Protein AF-A0A356T2U0-F1 (afdb_monomer_lite)

Secondary structure (DSSP, 8-state):
-EEEEEEEEETTEEEEEEEEE-TTSPPEEEEEE-STT-EEEEEEETTEEEEEEEE-SSSS-EEEEEE--TTS---GGG-EEEEE---TT---EEEEETTEEEEEEEEE-TTS-EEEEEEEE-TTS-B-SPPEEE--TT-EEEEEEEEEETTEEEEEEEEES-SSSPPPEEEEEEEE-SSS--EEEPPPB------

Radius of gyration: 17.37 Å; chains: 1; bounding box: 45×43×50 Å

Foldseek 3Di:
DDWDKDWDADPNAIKIFIWDDDDPDDIDGAGIARDDCWAKDWDADPVGIKMWTFGPPDPATFIWIAGQDPRRHDDPVLIDTQDGAALPQERWYWEDFPQWIKIWHWDADPVRAIKIWIFIAGPSRHGDDDIDIDGDPQKHFSYWDWYHDPRWIKIWTFIDSDPDDDDTWIFIWTWHPDPPTDIDGDDTDGPPPDD

Structure (mmCIF, N/CA/C/O backbone):
data_AF-A0A356T2U0-F1
#
_entry.id   AF-A0A356T2U0-F1
#
loop_
_atom_site.group_PDB
_atom_site.id
_atom_site.type_symbol
_atom_site.label_atom_id
_atom_site.label_alt_id
_atom_site.label_comp_id
_atom_site.label_asym_id
_atom_site.label_entity_id
_atom_site.label_seq_id
_atom_site.pdbx_PDB_ins_code
_atom_site.Cartn_x
_atom_site.Cartn_y
_atom_site.Cartn_z
_atom_site.occupancy
_atom_site.B_iso_or_equiv
_atom_site.auth_seq_id
_atom_site.auth_comp_id
_atom_site.auth_asym_id
_atom_site.auth_atom_id
_atom_site.pdbx_PDB_model_num
ATOM 1 N N . MET A 1 1 ? -15.769 4.817 -0.169 1.00 94.00 1 MET A N 1
ATOM 2 C CA . MET A 1 1 ? -15.024 5.064 1.086 1.00 94.00 1 MET A CA 1
ATOM 3 C C . MET A 1 1 ? -13.773 5.826 0.711 1.00 94.00 1 MET A C 1
ATOM 5 O O . MET A 1 1 ? -13.279 5.608 -0.388 1.00 94.00 1 MET A O 1
ATOM 9 N N . VAL A 1 2 ? -13.300 6.719 1.567 1.00 96.19 2 VAL A N 1
ATOM 10 C CA . VAL A 1 2 ? -12.073 7.488 1.334 1.00 96.19 2 VAL A CA 1
ATOM 11 C C . VAL A 1 2 ? -11.219 7.473 2.599 1.00 96.19 2 VAL A C 1
ATOM 13 O O . VAL A 1 2 ? -11.756 7.341 3.701 1.00 96.19 2 VAL A O 1
ATOM 16 N N . ALA A 1 3 ? -9.904 7.579 2.435 1.00 95.75 3 ALA A N 1
ATOM 17 C CA . ALA A 1 3 ? -8.956 7.665 3.535 1.00 95.75 3 ALA A CA 1
ATOM 18 C C . ALA A 1 3 ? -7.898 8.727 3.231 1.00 95.75 3 ALA A C 1
ATOM 20 O O . ALA A 1 3 ? -7.448 8.845 2.092 1.00 95.75 3 ALA A O 1
ATOM 21 N N . TRP A 1 4 ? -7.514 9.494 4.245 1.00 95.12 4 TRP A N 1
ATOM 22 C CA . TRP A 1 4 ? -6.475 10.519 4.158 1.00 95.12 4 TRP A CA 1
ATOM 23 C C . TRP A 1 4 ? -5.769 10.651 5.502 1.00 95.12 4 TRP A C 1
ATOM 25 O O . TRP A 1 4 ? -6.253 10.173 6.526 1.00 95.12 4 TRP A O 1
ATOM 35 N N . THR A 1 5 ? -4.611 11.297 5.510 1.00 93.75 5 THR A N 1
ATOM 36 C CA . THR A 1 5 ? -3.879 11.586 6.742 1.00 93.75 5 THR A CA 1
ATOM 37 C C . THR A 1 5 ? -3.997 13.061 7.075 1.00 93.75 5 THR A C 1
ATOM 39 O O . THR A 1 5 ? -3.724 13.910 6.227 1.00 93.75 5 THR A O 1
ATOM 42 N N . GLU A 1 6 ? -4.338 13.363 8.318 1.00 93.69 6 GLU A N 1
ATOM 43 C CA . GLU A 1 6 ? -4.159 14.688 8.898 1.00 93.69 6 GLU A CA 1
ATOM 44 C C . GLU A 1 6 ? -2.942 14.650 9.808 1.00 93.69 6 GLU A C 1
ATOM 46 O O . GLU A 1 6 ? -2.826 13.767 10.658 1.00 93.69 6 GLU A O 1
ATOM 51 N N . SER A 1 7 ? -2.030 15.597 9.626 1.00 90.62 7 SER A N 1
ATOM 52 C CA . SER A 1 7 ? -0.798 15.687 10.403 1.00 90.62 7 SER A CA 1
ATOM 53 C C . SER A 1 7 ? -0.635 17.099 10.954 1.00 90.62 7 SER A C 1
ATOM 55 O O . SER A 1 7 ? -1.009 18.076 10.307 1.00 90.62 7 SER A O 1
ATOM 57 N N . TRP A 1 8 ? -0.050 17.212 12.140 1.00 89.50 8 TRP A N 1
ATOM 58 C CA . TRP A 1 8 ? 0.218 18.479 12.808 1.00 89.50 8 TRP A CA 1
ATOM 59 C C . TRP A 1 8 ? 1.620 18.495 13.419 1.00 89.50 8 TRP A C 1
ATOM 61 O O . TRP A 1 8 ? 2.225 17.457 13.708 1.00 89.50 8 TRP A O 1
ATOM 71 N N . LEU A 1 9 ? 2.123 19.711 13.631 1.00 89.75 9 LEU A N 1
ATOM 72 C CA . LEU A 1 9 ? 3.368 19.983 14.334 1.00 89.75 9 LEU A CA 1
ATOM 73 C C . LEU A 1 9 ? 3.044 20.807 15.581 1.00 89.75 9 LEU A C 1
ATOM 75 O O . LEU A 1 9 ? 2.624 21.957 15.479 1.00 89.75 9 LEU A O 1
ATOM 79 N N . GLU A 1 10 ? 3.249 20.231 16.762 1.00 85.00 10 GLU A N 1
ATOM 80 C CA . GLU A 1 10 ? 2.981 20.893 18.037 1.00 85.00 10 GLU A CA 1
ATOM 81 C C . GLU A 1 10 ? 4.211 20.816 18.946 1.00 85.00 10 GLU A C 1
ATOM 83 O O . GLU A 1 10 ? 4.699 19.736 19.273 1.00 85.00 10 GLU A O 1
ATOM 88 N N . ARG A 1 11 ? 4.735 21.980 19.362 1.00 86.56 11 ARG A N 1
ATOM 89 C CA . ARG A 1 11 ? 5.909 22.097 20.258 1.00 86.56 11 ARG A CA 1
ATOM 90 C C . ARG A 1 11 ? 7.121 21.275 19.783 1.00 86.56 11 ARG A C 1
ATOM 92 O O . ARG A 1 11 ? 7.793 20.624 20.580 1.00 86.56 11 ARG A O 1
ATOM 99 N N . GLY A 1 12 ? 7.372 21.271 18.472 1.00 82.81 12 GLY A N 1
ATOM 100 C CA . GLY A 1 12 ? 8.461 20.508 17.850 1.00 82.81 12 GLY A CA 1
ATOM 101 C C . GLY A 1 12 ? 8.229 18.994 17.787 1.00 82.81 12 GLY A C 1
ATOM 102 O O . GLY A 1 12 ? 9.120 18.265 17.362 1.00 82.81 12 GLY A O 1
ATOM 103 N N . ARG A 1 13 ? 7.050 18.507 18.196 1.00 82.00 13 ARG A N 1
ATOM 104 C CA . ARG A 1 13 ? 6.631 17.114 18.033 1.00 82.00 13 ARG A CA 1
ATOM 105 C C . ARG A 1 13 ? 5.656 16.993 16.878 1.00 82.00 13 ARG A C 1
ATOM 107 O O . ARG A 1 13 ? 4.749 17.804 16.713 1.00 82.00 13 ARG A O 1
ATOM 114 N N . GLN A 1 14 ? 5.854 15.944 16.105 1.00 87.00 14 GLN A N 1
ATOM 115 C CA . GLN A 1 14 ? 5.023 15.592 14.973 1.00 87.00 14 GLN A CA 1
ATOM 116 C C . GLN A 1 14 ? 3.984 14.554 15.388 1.00 87.00 14 GLN A C 1
ATOM 118 O O . GLN A 1 14 ? 4.306 13.613 16.116 1.00 87.00 14 GLN A O 1
ATOM 123 N N . GLY A 1 15 ? 2.752 14.724 14.920 1.00 87.19 15 GLY A N 1
ATOM 124 C CA . GLY A 1 15 ? 1.664 13.781 15.142 1.00 87.19 15 GLY A CA 1
ATOM 125 C C . GLY A 1 15 ? 0.648 13.830 14.013 1.00 87.19 15 GLY A C 1
ATOM 126 O O . GLY A 1 15 ? 0.712 14.690 13.136 1.00 87.19 15 GLY A O 1
ATOM 127 N N . GLY A 1 16 ? -0.280 12.885 14.019 1.00 91.81 16 GLY A N 1
ATOM 128 C CA . GLY A 1 16 ? -1.310 12.805 13.003 1.00 91.81 16 GLY A CA 1
ATOM 129 C C . GLY A 1 16 ? -2.321 11.701 13.268 1.00 91.81 16 GLY A C 1
ATOM 130 O O . GLY A 1 16 ? -2.115 10.841 14.128 1.00 91.81 16 GLY A O 1
ATOM 131 N N . HIS A 1 17 ? -3.377 11.682 12.465 1.00 94.44 17 HIS A N 1
ATOM 132 C CA . HIS A 1 17 ? -4.264 10.538 12.328 1.00 94.44 17 HIS A CA 1
ATOM 133 C C . HIS A 1 17 ? -4.475 10.195 10.856 1.00 94.44 17 HIS A C 1
ATOM 135 O O . HIS A 1 17 ? -4.677 11.065 10.012 1.00 94.44 17 HIS A O 1
ATOM 141 N N . LEU A 1 18 ? -4.502 8.901 10.567 1.00 95.06 18 LEU A N 1
ATOM 142 C CA . LEU A 1 18 ? -5.238 8.369 9.436 1.00 95.06 18 LEU A CA 1
ATOM 143 C C . LEU A 1 18 ? -6.731 8.510 9.740 1.00 95.06 18 LEU A C 1
ATOM 145 O O . LEU A 1 18 ? -7.221 7.937 10.718 1.00 95.06 18 LEU A O 1
ATOM 149 N N . LEU A 1 19 ? -7.439 9.245 8.894 1.00 96.81 19 LEU A N 1
ATOM 150 C CA . LEU A 1 19 ? -8.887 9.357 8.909 1.00 96.81 19 LEU A CA 1
ATOM 151 C C . LEU A 1 19 ? -9.486 8.481 7.814 1.00 96.81 19 LEU A C 1
ATOM 153 O O . LEU A 1 19 ? -8.960 8.403 6.703 1.00 96.81 19 LEU A O 1
ATOM 157 N N . VAL A 1 20 ? -10.606 7.835 8.130 1.00 97.31 20 VAL A N 1
ATOM 158 C CA . VAL A 1 20 ? -11.395 7.064 7.166 1.00 97.31 20 VAL A CA 1
ATOM 159 C C . VAL A 1 20 ? -12.845 7.520 7.215 1.00 97.31 20 VAL A C 1
ATOM 161 O O . VAL A 1 20 ? -13.418 7.706 8.290 1.00 97.31 20 VAL A O 1
ATOM 164 N N . GLN A 1 21 ? -13.452 7.668 6.040 1.00 96.81 21 GLN A N 1
ATOM 165 C CA . GLN A 1 21 ? -14.841 8.080 5.888 1.00 96.81 21 GLN A CA 1
ATOM 166 C C . GLN A 1 21 ? -15.624 7.107 5.000 1.00 96.81 21 GLN A C 1
ATOM 168 O O . GLN A 1 21 ? -15.234 6.796 3.865 1.00 96.81 21 GLN A O 1
ATOM 173 N N . ARG A 1 22 ? -16.774 6.646 5.505 1.00 95.44 22 ARG A N 1
ATOM 174 C CA . ARG A 1 22 ? -17.722 5.796 4.776 1.00 95.44 22 ARG A CA 1
ATOM 175 C C . ARG A 1 22 ? -18.899 6.640 4.279 1.00 95.44 22 ARG A C 1
ATOM 177 O O . ARG A 1 22 ? -19.705 7.117 5.066 1.00 95.44 22 ARG A O 1
ATOM 184 N N . GLY A 1 23 ? -19.007 6.804 2.960 1.00 92.88 23 GLY A N 1
ATOM 185 C CA . GLY A 1 23 ? -20.092 7.577 2.350 1.00 92.88 23 GLY A CA 1
ATOM 186 C C . GLY A 1 23 ? -20.116 9.017 2.864 1.00 92.88 23 GLY A C 1
ATOM 187 O O . GLY A 1 23 ? -19.105 9.705 2.781 1.00 92.88 23 GLY A O 1
ATOM 188 N N . GLN A 1 24 ? -21.263 9.440 3.396 1.00 94.69 24 GLN A N 1
ATOM 189 C CA . GLN A 1 24 ? -21.482 10.774 3.971 1.00 94.69 24 GLN A CA 1
ATOM 190 C C . GLN A 1 24 ? -21.348 10.803 5.506 1.00 94.69 24 GLN A C 1
ATOM 192 O O . GLN A 1 24 ? -21.616 11.830 6.125 1.00 94.69 24 GLN A O 1
ATOM 197 N N . GLU A 1 25 ? -20.962 9.693 6.148 1.00 94.69 25 GLU A N 1
ATOM 198 C CA . GLU A 1 25 ? -2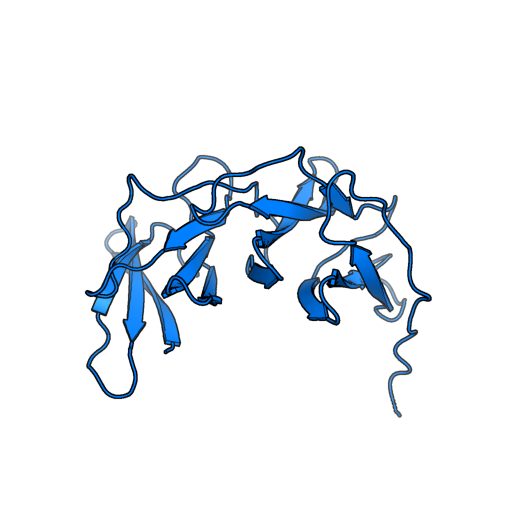0.717 9.682 7.596 1.00 94.69 25 GLU A CA 1
ATOM 199 C C . GLU A 1 25 ? -19.558 10.628 7.960 1.00 94.69 25 GLU A C 1
ATOM 201 O O . GLU A 1 25 ? -18.679 10.855 7.127 1.00 94.69 25 GLU A O 1
ATOM 206 N N . PRO A 1 26 ? -19.495 11.159 9.194 1.00 95.50 26 PRO A N 1
ATOM 207 C CA . PRO A 1 26 ? -18.327 11.908 9.647 1.00 95.50 26 PRO A CA 1
ATOM 208 C C . PRO A 1 26 ? -17.040 11.065 9.574 1.00 95.50 26 PRO A C 1
ATOM 210 O O . PRO A 1 26 ? -17.086 9.862 9.865 1.00 95.50 26 PRO A O 1
ATOM 213 N N . PRO A 1 27 ? -15.884 11.664 9.229 1.00 96.00 27 PRO A N 1
ATOM 214 C CA . PRO A 1 27 ? -14.614 10.950 9.245 1.00 96.00 27 PRO A CA 1
ATOM 215 C C . PRO A 1 27 ? -14.263 10.458 10.645 1.00 96.00 27 PRO A C 1
ATOM 217 O O . PRO A 1 27 ? -14.489 11.144 11.645 1.00 96.00 27 PRO A O 1
ATOM 220 N N . ARG A 1 28 ? -13.686 9.258 10.715 1.00 95.25 28 ARG A N 1
ATOM 221 C CA . ARG A 1 28 ? -13.271 8.627 11.969 1.00 95.25 28 ARG A CA 1
ATOM 222 C C . ARG A 1 28 ? -11.754 8.466 12.009 1.00 95.25 28 ARG A C 1
ATOM 224 O O . ARG A 1 28 ? -11.177 8.013 11.019 1.00 95.25 28 ARG A O 1
ATOM 231 N N . PRO A 1 29 ? -11.104 8.777 13.143 1.00 95.56 29 PRO A N 1
ATOM 232 C CA . PRO A 1 29 ? -9.704 8.438 13.337 1.00 95.56 29 PRO A CA 1
ATOM 233 C C . PRO A 1 29 ? -9.548 6.919 13.407 1.00 95.56 29 PRO A C 1
ATOM 235 O O . PRO A 1 29 ? -10.157 6.255 14.249 1.00 95.56 29 PRO A O 1
ATOM 238 N N . SER A 1 30 ? -8.729 6.389 12.502 1.00 95.50 30 SER A N 1
ATOM 239 C CA . SER A 1 30 ? -8.482 4.958 12.344 1.00 95.50 30 SER A CA 1
ATOM 240 C C . SER A 1 30 ? -7.163 4.521 12.971 1.00 95.50 30 SER A C 1
ATOM 242 O O . SER A 1 30 ? -7.095 3.427 13.520 1.00 95.50 30 SER A O 1
ATOM 244 N N . LEU A 1 31 ? -6.111 5.335 12.849 1.00 94.25 31 LEU A N 1
ATOM 245 C CA . LEU A 1 31 ? -4.750 5.013 13.286 1.00 94.25 31 LEU A CA 1
ATOM 246 C C . LEU A 1 31 ? -3.979 6.309 13.558 1.00 94.25 31 LEU A C 1
ATOM 248 O O . LEU A 1 31 ? -4.090 7.246 12.773 1.00 94.25 31 LEU A O 1
ATOM 252 N N . ALA A 1 32 ? -3.179 6.382 14.621 1.00 92.12 32 ALA A N 1
ATOM 253 C CA . ALA A 1 32 ? -2.265 7.512 14.810 1.00 92.12 32 ALA A CA 1
ATOM 254 C C . ALA A 1 32 ? -1.123 7.437 13.783 1.00 92.12 32 ALA A C 1
ATOM 256 O O . ALA A 1 32 ? -0.558 6.367 13.591 1.00 92.12 32 ALA A O 1
ATOM 257 N N . VAL A 1 33 ? -0.737 8.537 13.141 1.00 90.38 33 VAL A N 1
ATOM 258 C CA . VAL A 1 33 ? 0.456 8.567 12.272 1.00 90.38 33 VAL A CA 1
ATOM 259 C C . VAL A 1 33 ? 1.556 9.406 12.906 1.00 90.38 33 VAL A C 1
ATOM 261 O O . VAL A 1 33 ? 1.288 10.345 13.658 1.00 90.38 33 VAL A O 1
ATOM 264 N N . ARG A 1 34 ? 2.808 9.032 12.645 1.00 86.62 34 ARG A N 1
ATOM 265 C CA . ARG A 1 34 ? 4.002 9.675 13.211 1.00 86.62 34 ARG A CA 1
ATOM 266 C C . ARG A 1 34 ? 4.765 10.493 12.175 1.00 86.62 34 ARG A C 1
ATOM 268 O O . ARG A 1 34 ? 5.648 11.251 12.560 1.00 86.62 34 ARG A O 1
ATOM 275 N N . GLU A 1 35 ? 4.431 10.363 10.892 1.00 84.50 35 GLU A N 1
ATOM 276 C CA . GLU A 1 35 ? 5.017 11.080 9.758 1.00 84.50 35 GLU A CA 1
ATOM 277 C C . GLU A 1 35 ? 4.130 12.243 9.250 1.00 84.50 35 GLU A C 1
ATOM 279 O O . GLU A 1 35 ? 2.940 12.058 8.991 1.00 84.50 35 GLU A O 1
ATOM 284 N N . LEU A 1 36 ? 4.705 13.443 9.074 1.00 80.94 36 LEU A N 1
ATOM 285 C CA . LEU A 1 36 ? 4.095 14.537 8.311 1.00 80.94 36 LEU A CA 1
ATOM 286 C C . LEU A 1 36 ? 4.026 14.109 6.846 1.00 80.94 36 LEU A C 1
ATOM 288 O O . LEU A 1 36 ? 5.044 13.765 6.251 1.00 80.94 36 LEU A O 1
ATOM 292 N N . GLY A 1 37 ? 2.833 14.157 6.257 1.00 78.69 37 GLY A N 1
ATOM 293 C CA . GLY A 1 37 ? 2.658 13.712 4.875 1.00 78.69 37 GLY A CA 1
ATOM 294 C C . GLY A 1 37 ? 2.755 12.194 4.717 1.00 78.69 37 GLY A C 1
ATOM 295 O O . GLY A 1 37 ? 3.113 11.719 3.636 1.00 78.69 37 GLY A O 1
ATOM 296 N N . ALA A 1 38 ? 2.432 11.438 5.777 1.00 86.81 38 ALA A N 1
ATOM 297 C CA . ALA A 1 38 ? 2.203 10.001 5.693 1.00 86.81 38 ALA A CA 1
ATOM 298 C C . ALA A 1 38 ? 1.324 9.683 4.470 1.00 86.81 38 ALA A C 1
ATOM 300 O O . ALA A 1 38 ? 0.273 10.282 4.251 1.00 86.81 38 ALA A O 1
ATOM 301 N N . ARG A 1 39 ? 1.784 8.767 3.618 1.00 88.19 39 ARG A N 1
ATOM 302 C CA . ARG A 1 39 ? 1.083 8.434 2.371 1.00 88.19 39 ARG A CA 1
ATOM 303 C C . ARG A 1 39 ? 0.126 7.286 2.632 1.00 88.19 39 ARG A C 1
ATOM 305 O O . ARG A 1 39 ? 0.515 6.319 3.286 1.00 88.19 39 ARG A O 1
ATOM 312 N N . VAL A 1 40 ? -1.091 7.378 2.105 1.00 92.31 40 VAL A N 1
ATOM 313 C CA . VAL A 1 40 ? -2.140 6.383 2.328 1.00 92.31 40 VAL A CA 1
ATOM 314 C C . VAL A 1 40 ? -2.753 5.903 1.022 1.00 92.31 40 VAL A C 1
ATOM 316 O O . VAL A 1 40 ? -3.030 6.694 0.125 1.00 92.31 40 VAL A O 1
ATOM 319 N N . HIS A 1 41 ? -2.998 4.598 0.951 1.00 94.75 41 HIS A N 1
ATOM 320 C CA . HIS A 1 41 ? -3.795 3.965 -0.090 1.00 94.75 41 HIS A CA 1
ATOM 321 C C . HIS A 1 41 ? -4.904 3.133 0.554 1.00 94.75 41 HIS A C 1
ATOM 323 O O . HIS A 1 41 ? -4.635 2.350 1.463 1.00 94.75 41 HIS A O 1
ATOM 329 N N . LEU A 1 42 ? -6.139 3.288 0.078 1.00 96.00 42 LEU A N 1
ATOM 330 C CA . LEU A 1 42 ? -7.305 2.524 0.521 1.00 96.00 42 LEU A CA 1
ATOM 331 C C . LEU A 1 42 ? -7.819 1.687 -0.647 1.00 96.00 42 LEU A C 1
ATOM 333 O O . LEU A 1 42 ? -8.068 2.212 -1.729 1.00 96.00 42 LEU A O 1
ATOM 337 N N . VAL A 1 43 ? -8.035 0.402 -0.398 1.00 96.56 43 VAL A N 1
ATOM 338 C CA . VAL A 1 43 ? -8.671 -0.522 -1.341 1.00 96.56 43 VAL A CA 1
ATOM 339 C C . VAL A 1 43 ? -9.582 -1.473 -0.567 1.00 96.56 43 VAL A C 1
ATOM 341 O O . VAL A 1 43 ? -9.591 -1.457 0.662 1.00 96.56 43 VAL A O 1
ATOM 344 N N . ALA A 1 44 ? -10.388 -2.271 -1.255 1.00 95.19 44 ALA A N 1
ATOM 345 C CA . ALA A 1 44 ? -11.227 -3.282 -0.628 1.00 95.19 44 ALA A CA 1
ATOM 346 C C . ALA A 1 44 ? -11.253 -4.558 -1.468 1.00 95.19 44 ALA A C 1
ATOM 348 O O . ALA A 1 44 ? -11.127 -4.499 -2.691 1.00 95.19 44 ALA A O 1
ATOM 349 N N . ASP A 1 45 ? -11.437 -5.683 -0.791 1.00 93.62 45 ASP A N 1
ATOM 350 C CA . ASP A 1 45 ? -11.810 -6.973 -1.366 1.00 93.62 45 ASP A CA 1
ATOM 351 C C . ASP A 1 45 ? -13.116 -7.470 -0.716 1.00 93.62 45 ASP A C 1
ATOM 353 O O . ASP A 1 45 ? -13.802 -6.707 -0.029 1.00 93.62 45 ASP A O 1
ATOM 357 N N . GLU A 1 46 ? -13.473 -8.738 -0.928 1.00 90.62 46 GLU A N 1
ATOM 358 C CA . GLU A 1 46 ? -14.680 -9.344 -0.347 1.00 90.62 46 GLU A CA 1
ATOM 359 C C . GLU A 1 46 ? -14.652 -9.409 1.189 1.00 90.62 46 GLU A C 1
ATOM 361 O O . GLU A 1 46 ? -15.700 -9.301 1.824 1.00 90.62 46 GLU A O 1
ATOM 366 N N . ALA A 1 47 ? -13.469 -9.542 1.798 1.00 91.69 47 A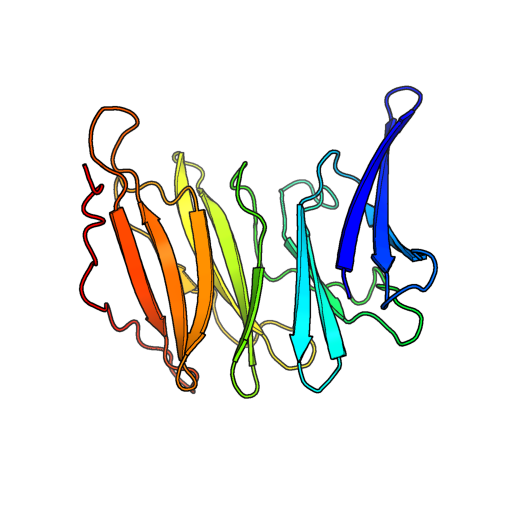LA A N 1
ATOM 367 C CA . ALA A 1 47 ? -13.308 -9.572 3.252 1.00 91.69 47 ALA A CA 1
ATOM 368 C C . ALA A 1 47 ? -13.361 -8.167 3.877 1.00 91.69 47 ALA A C 1
ATOM 370 O O . ALA A 1 47 ? -13.595 -8.028 5.078 1.00 91.69 47 ALA A O 1
ATOM 371 N N . GLY A 1 48 ? -13.164 -7.116 3.077 1.00 94.00 48 GLY A N 1
ATOM 372 C CA . GLY A 1 48 ? -13.441 -5.740 3.464 1.00 94.00 48 GLY A CA 1
ATOM 373 C C . GLY A 1 48 ? -12.350 -4.739 3.081 1.00 94.00 48 GLY A C 1
ATOM 374 O O . GLY A 1 48 ? -11.419 -5.046 2.332 1.00 94.00 48 GLY A O 1
ATOM 375 N N . PRO A 1 49 ? -12.464 -3.495 3.576 1.00 96.19 49 PRO A N 1
ATOM 376 C CA . PRO A 1 49 ? -11.507 -2.440 3.282 1.00 96.19 49 PRO A CA 1
ATOM 377 C C . PRO A 1 49 ? -10.170 -2.668 3.991 1.00 96.19 49 PRO A C 1
ATOM 379 O O . PRO A 1 49 ? -10.100 -3.001 5.175 1.00 96.19 49 PRO A O 1
ATOM 382 N N . MET A 1 50 ? -9.096 -2.404 3.262 1.00 96.62 50 MET A N 1
ATOM 383 C CA . MET A 1 50 ? -7.720 -2.491 3.724 1.00 96.62 50 MET A CA 1
ATOM 384 C C . MET A 1 50 ? -6.968 -1.216 3.361 1.00 96.62 50 MET A C 1
ATOM 386 O O . MET A 1 50 ? -7.242 -0.562 2.351 1.00 96.62 50 MET A O 1
ATOM 390 N N . VAL A 1 51 ? -6.001 -0.863 4.196 1.00 95.62 51 VAL A N 1
ATOM 391 C CA . VAL A 1 51 ? -5.225 0.362 4.051 1.00 95.62 51 VAL A CA 1
ATOM 392 C C . VAL A 1 51 ? -3.748 0.031 4.021 1.00 95.62 51 VAL A C 1
ATOM 394 O O . VAL A 1 51 ? -3.278 -0.826 4.762 1.00 95.62 51 VAL A O 1
ATOM 397 N N . THR A 1 52 ? -3.013 0.755 3.184 1.00 94.31 52 THR A N 1
ATOM 398 C CA . THR A 1 52 ? -1.564 0.905 3.316 1.00 94.31 52 THR A CA 1
ATOM 399 C C . THR A 1 52 ? -1.245 2.291 3.826 1.00 94.31 52 THR A C 1
ATOM 401 O O . THR A 1 52 ? -1.793 3.267 3.319 1.00 94.31 52 THR A O 1
ATOM 404 N N . VAL A 1 53 ? -0.334 2.383 4.788 1.00 91.69 53 VAL A N 1
ATOM 405 C CA . VAL A 1 53 ? 0.222 3.647 5.263 1.00 91.69 53 VAL A CA 1
ATOM 406 C C . VAL A 1 53 ? 1.747 3.586 5.244 1.00 91.69 53 VAL A C 1
ATOM 408 O O . VAL A 1 53 ? 2.352 2.648 5.762 1.00 91.69 53 VAL A O 1
ATOM 411 N N . ARG A 1 54 ? 2.386 4.587 4.637 1.00 88.12 54 ARG A N 1
ATOM 412 C CA . ARG A 1 54 ? 3.821 4.846 4.815 1.00 88.12 54 ARG A CA 1
ATOM 413 C C . ARG A 1 54 ? 3.975 5.764 6.022 1.00 88.12 54 ARG A C 1
ATOM 415 O O . ARG A 1 54 ? 3.464 6.881 5.987 1.00 88.12 54 ARG A O 1
ATOM 422 N N . ASP A 1 55 ? 4.639 5.277 7.066 1.00 80.38 55 ASP A N 1
ATOM 423 C CA . ASP A 1 55 ? 4.790 6.006 8.330 1.00 80.38 55 ASP A CA 1
ATOM 424 C C . ASP A 1 55 ? 6.176 5.781 8.968 1.00 80.38 55 ASP A C 1
ATOM 426 O O . ASP A 1 55 ? 6.821 4.741 8.790 1.00 80.38 55 ASP A O 1
ATOM 430 N N . LEU A 1 56 ? 6.609 6.732 9.798 1.00 73.44 56 LEU A N 1
ATOM 431 C CA . LEU A 1 56 ? 7.861 6.728 10.563 1.00 73.44 56 LEU A CA 1
ATOM 432 C C . LEU A 1 56 ? 7.719 5.995 11.905 1.00 73.44 56 LEU A C 1
ATOM 434 O O . LEU A 1 56 ? 8.121 6.467 12.969 1.00 73.44 56 LEU A O 1
ATOM 438 N N . ARG A 1 57 ? 7.139 4.796 11.880 1.00 70.88 57 ARG A N 1
ATOM 439 C CA . ARG A 1 57 ? 7.025 3.947 13.083 1.00 70.88 57 ARG A CA 1
ATOM 440 C C . ARG A 1 57 ? 8.303 3.161 13.373 1.00 70.88 57 ARG A C 1
ATOM 442 O O . ARG A 1 57 ? 8.447 2.606 14.457 1.00 70.88 57 ARG A O 1
ATOM 449 N N . SER A 1 58 ? 9.229 3.121 12.415 1.00 65.62 58 SER A N 1
ATOM 450 C CA . SER A 1 58 ? 10.524 2.453 12.528 1.00 65.62 58 SER A CA 1
ATOM 451 C C . SER A 1 58 ? 11.654 3.381 12.078 1.00 65.62 58 SER A C 1
ATOM 453 O O . SER A 1 58 ? 11.410 4.365 11.388 1.00 65.62 58 SER A O 1
ATOM 455 N N . SER A 1 59 ? 12.904 3.035 12.402 1.00 61.97 59 SER A N 1
ATOM 456 C CA . SER A 1 59 ? 14.099 3.782 11.969 1.00 61.97 59 SER A CA 1
ATOM 457 C C . SER A 1 59 ? 14.314 3.817 10.449 1.00 61.97 59 SER A C 1
ATOM 459 O O . SER A 1 59 ? 15.206 4.510 9.969 1.00 61.97 59 SER A O 1
ATOM 461 N N . ARG A 1 60 ? 13.525 3.055 9.683 1.00 70.81 60 ARG A N 1
ATOM 462 C CA . ARG A 1 60 ? 13.491 3.071 8.216 1.00 70.81 60 ARG A CA 1
ATOM 463 C C . ARG A 1 60 ? 12.057 3.318 7.747 1.00 70.81 60 ARG A C 1
ATOM 465 O O . ARG A 1 60 ? 11.126 2.802 8.370 1.00 70.81 60 ARG A O 1
ATOM 472 N N . HIS A 1 61 ? 11.869 4.025 6.632 1.00 72.69 61 HIS A N 1
ATOM 473 C CA . HIS A 1 61 ? 10.539 4.163 6.035 1.00 72.69 61 HIS A CA 1
ATOM 474 C C . HIS A 1 61 ? 10.015 2.788 5.608 1.00 72.69 61 HIS A C 1
ATOM 476 O O . HIS A 1 61 ? 10.649 2.054 4.838 1.00 72.69 61 HIS A O 1
ATOM 482 N N . ARG A 1 62 ? 8.862 2.417 6.156 1.00 84.44 62 ARG A N 1
ATOM 483 C CA . ARG A 1 62 ? 8.194 1.141 5.909 1.00 84.44 62 ARG A CA 1
ATOM 484 C C . ARG A 1 62 ? 6.751 1.405 5.522 1.00 84.44 62 ARG A C 1
ATOM 486 O O . ARG A 1 62 ? 6.150 2.375 5.979 1.00 84.44 62 ARG A O 1
ATOM 493 N N . ALA A 1 63 ? 6.228 0.526 4.680 1.00 89.50 63 ALA A N 1
ATOM 494 C CA . ALA A 1 63 ? 4.795 0.421 4.490 1.00 89.50 63 ALA A CA 1
ATOM 495 C C . ALA A 1 63 ? 4.229 -0.457 5.609 1.00 89.50 63 ALA A C 1
ATOM 497 O O . ALA A 1 63 ? 4.813 -1.493 5.934 1.00 89.50 63 ALA A O 1
ATOM 498 N N . PHE A 1 64 ? 3.103 -0.036 6.167 1.00 92.44 64 PHE A N 1
ATOM 499 C CA . PHE A 1 64 ? 2.278 -0.815 7.077 1.00 92.44 64 PHE A CA 1
ATOM 500 C C . PHE A 1 64 ? 0.945 -1.076 6.401 1.00 92.44 64 PHE A C 1
ATOM 502 O O . PHE A 1 64 ? 0.389 -0.172 5.776 1.00 92.44 64 PHE A O 1
ATOM 509 N N . VAL A 1 65 ? 0.440 -2.295 6.522 1.00 95.38 65 VAL A N 1
ATOM 510 C CA . VAL A 1 65 ? -0.840 -2.697 5.939 1.00 95.38 65 VAL A CA 1
ATOM 511 C C . VAL A 1 65 ? -1.736 -3.285 7.010 1.00 95.38 65 VAL A C 1
ATOM 513 O O . VAL A 1 65 ? -1.256 -3.897 7.958 1.00 95.38 65 VAL A O 1
ATOM 516 N N . GLY A 1 66 ? -3.039 -3.087 6.868 1.00 96.12 66 GLY A N 1
ATOM 517 C CA . GLY A 1 66 ? -4.014 -3.672 7.776 1.00 96.12 66 GLY A CA 1
ATOM 518 C C . GLY A 1 66 ? -5.428 -3.573 7.227 1.00 96.12 66 GLY A C 1
ATOM 519 O O . GLY A 1 66 ? -5.716 -2.749 6.352 1.00 96.12 66 GLY A O 1
ATOM 520 N N . ARG A 1 67 ? -6.318 -4.405 7.764 1.00 96.06 67 ARG A N 1
ATOM 521 C CA . ARG A 1 67 ? -7.758 -4.330 7.501 1.00 96.06 67 ARG A CA 1
ATOM 522 C C . ARG A 1 67 ? -8.425 -3.380 8.485 1.00 96.06 67 ARG A C 1
ATOM 524 O O . ARG A 1 67 ? -8.068 -3.353 9.663 1.00 96.06 67 ARG A O 1
ATOM 531 N N . LEU A 1 68 ? -9.387 -2.602 7.997 1.00 95.88 68 LEU A N 1
ATOM 532 C CA . LEU A 1 68 ? -10.231 -1.812 8.885 1.00 95.88 68 LEU A CA 1
ATOM 533 C C . LEU A 1 68 ? -11.278 -2.724 9.521 1.00 95.88 68 LEU A C 1
ATOM 535 O O . LEU A 1 68 ? -11.904 -3.524 8.827 1.00 95.88 68 LEU A O 1
ATOM 539 N N . ASP A 1 69 ? -11.518 -2.553 10.816 1.00 94.00 69 ASP A N 1
ATOM 540 C CA . ASP A 1 69 ? -12.660 -3.185 11.469 1.00 94.00 69 ASP A CA 1
ATOM 541 C C . ASP A 1 69 ? -13.997 -2.535 11.044 1.00 94.00 69 ASP A C 1
ATOM 543 O O . ASP A 1 69 ? -14.056 -1.537 10.315 1.00 94.00 69 ASP A O 1
ATOM 547 N N . GLU A 1 70 ? -15.110 -3.077 11.537 1.00 92.00 70 GLU A N 1
ATOM 548 C CA . GLU A 1 70 ? -16.456 -2.559 11.253 1.00 92.00 70 GLU A CA 1
ATOM 549 C C . GLU A 1 70 ? -16.633 -1.080 11.646 1.00 92.00 70 GLU A C 1
ATOM 551 O O . GLU A 1 70 ? -17.437 -0.356 11.041 1.00 92.00 70 GLU A O 1
ATOM 556 N N . ARG A 1 71 ? -15.849 -0.623 12.632 1.00 93.19 71 ARG A N 1
ATOM 557 C CA . ARG A 1 71 ? -15.813 0.743 13.169 1.00 93.19 71 ARG A CA 1
ATOM 558 C C . ARG A 1 71 ? -14.801 1.638 12.448 1.00 93.19 71 ARG A C 1
ATOM 560 O O . ARG A 1 71 ? -14.601 2.772 12.890 1.00 93.19 71 ARG A O 1
ATOM 567 N N . LEU A 1 72 ? -14.220 1.168 11.342 1.00 94.19 72 LEU A N 1
ATOM 568 C CA . LEU A 1 72 ? -13.207 1.856 10.542 1.00 94.19 72 LEU A CA 1
ATOM 569 C C . LEU A 1 72 ? -11.908 2.126 11.312 1.00 94.19 72 LEU A C 1
ATOM 571 O O . LEU A 1 72 ? -11.289 3.171 11.120 1.00 94.19 72 LEU A O 1
ATOM 575 N N . ARG A 1 73 ? -11.512 1.222 12.213 1.00 94.75 73 ARG A N 1
ATOM 576 C CA . ARG A 1 73 ? -10.261 1.324 12.972 1.00 94.75 73 ARG A CA 1
ATOM 577 C C . ARG A 1 73 ? -9.228 0.319 12.488 1.00 94.75 73 ARG A C 1
ATOM 579 O O . ARG A 1 73 ? -9.562 -0.803 12.122 1.00 94.75 73 ARG A O 1
ATOM 586 N N . LEU A 1 74 ? -7.964 0.724 12.573 1.00 93.50 74 LEU A N 1
ATOM 587 C CA . LEU A 1 74 ? -6.803 -0.149 12.427 1.00 93.50 74 LEU A CA 1
ATOM 588 C C . LEU A 1 74 ? -6.189 -0.348 13.797 1.00 93.50 74 LEU A C 1
ATOM 590 O O . LEU A 1 74 ? -5.872 0.617 14.495 1.00 93.50 74 LEU A O 1
ATOM 594 N N . ARG A 1 75 ? -5.993 -1.604 14.175 1.00 89.56 75 ARG A N 1
ATOM 595 C CA . ARG A 1 75 ? -5.274 -1.920 15.401 1.00 89.56 75 ARG A CA 1
ATOM 596 C C . ARG A 1 75 ? -3.782 -1.977 15.116 1.00 89.56 75 ARG A C 1
ATOM 598 O O . ARG A 1 75 ? -3.368 -2.612 14.154 1.00 89.56 75 ARG A O 1
ATOM 605 N N . GLU A 1 76 ? -2.976 -1.332 15.956 1.00 88.31 76 GLU A N 1
ATOM 606 C CA . GLU A 1 76 ? -1.520 -1.299 15.760 1.00 88.31 76 GLU A CA 1
ATOM 607 C C . GLU A 1 76 ? -0.875 -2.685 15.815 1.00 88.31 76 GLU A C 1
ATOM 609 O O . GLU A 1 76 ? 0.093 -2.924 15.102 1.00 88.31 76 GLU A O 1
ATOM 614 N N . ASP A 1 77 ? -1.419 -3.590 16.628 1.00 88.50 77 ASP A N 1
ATOM 615 C CA . ASP A 1 77 ? -0.936 -4.962 16.794 1.00 88.50 77 ASP A CA 1
ATOM 616 C C . ASP A 1 77 ? -1.345 -5.907 15.656 1.00 88.50 77 ASP A C 1
ATOM 618 O O . ASP A 1 77 ? -0.845 -7.023 15.590 1.00 88.50 77 ASP A O 1
ATOM 622 N N . ALA A 1 78 ? -2.220 -5.453 14.756 1.00 88.88 78 ALA A N 1
ATOM 623 C CA . ALA A 1 78 ? -2.642 -6.175 13.558 1.00 88.88 78 ALA A CA 1
ATOM 624 C C . ALA A 1 78 ? -2.015 -5.604 12.273 1.00 88.88 78 ALA A C 1
ATOM 626 O O . ALA A 1 78 ? -2.433 -5.959 11.172 1.00 88.88 78 ALA A O 1
ATOM 627 N N . LEU A 1 79 ? -1.070 -4.662 12.392 1.00 91.50 79 LEU A N 1
ATOM 628 C CA . LEU A 1 79 ? -0.389 -4.097 11.233 1.00 91.50 79 LEU A CA 1
ATOM 629 C C . LEU A 1 79 ? 0.743 -5.004 10.773 1.00 91.50 79 LEU A C 1
ATOM 631 O O . LEU A 1 79 ? 1.713 -5.228 11.496 1.00 91.50 79 LEU A O 1
ATOM 635 N N . GLU A 1 80 ? 0.673 -5.393 9.510 1.00 92.75 80 GLU A N 1
ATOM 636 C CA . GLU A 1 80 ? 1.734 -6.123 8.838 1.00 92.75 80 GLU A CA 1
ATOM 637 C C . GLU A 1 80 ? 2.696 -5.176 8.125 1.00 92.75 80 GLU A C 1
ATOM 639 O O . GLU A 1 80 ? 2.360 -4.053 7.743 1.00 92.75 80 GLU A O 1
ATOM 644 N N . THR A 1 81 ? 3.935 -5.631 7.943 1.00 91.19 81 THR A N 1
ATOM 645 C CA . THR A 1 81 ? 4.989 -4.855 7.278 1.00 91.19 81 THR A CA 1
ATOM 646 C C . THR A 1 81 ? 5.467 -5.588 6.024 1.00 91.19 81 THR A C 1
ATOM 648 O O . THR A 1 81 ? 6.448 -6.337 6.089 1.00 91.19 81 THR A O 1
ATOM 651 N N . PRO A 1 82 ? 4.831 -5.370 4.859 1.00 87.38 82 PRO A N 1
ATOM 652 C CA . PRO A 1 82 ? 5.163 -6.096 3.635 1.00 87.38 82 PRO A CA 1
ATOM 653 C C . PRO A 1 82 ? 6.572 -5.789 3.116 1.00 87.38 82 PRO A C 1
ATOM 655 O O . PRO A 1 82 ? 7.149 -6.609 2.403 1.00 87.38 82 PRO A O 1
ATOM 658 N N . GLY A 1 83 ? 7.141 -4.633 3.471 1.00 86.38 83 GLY A N 1
ATOM 659 C CA . GLY A 1 83 ? 8.474 -4.249 3.030 1.00 86.38 83 GLY A CA 1
ATOM 660 C C . GLY A 1 83 ? 8.858 -2.815 3.376 1.00 86.38 83 GLY A C 1
ATOM 661 O O . GLY A 1 83 ? 8.201 -2.115 4.152 1.00 86.38 83 GLY A O 1
ATOM 662 N N . ARG A 1 84 ? 9.985 -2.381 2.807 1.00 86.31 84 ARG A N 1
ATOM 663 C CA . ARG A 1 84 ? 10.422 -0.980 2.869 1.00 86.31 84 ARG A CA 1
ATOM 664 C C . ARG A 1 84 ? 9.709 -0.151 1.810 1.00 86.31 84 ARG A C 1
ATOM 666 O O . ARG A 1 84 ? 9.425 -0.650 0.727 1.00 86.31 84 ARG A O 1
ATOM 673 N N . ALA A 1 85 ? 9.494 1.115 2.142 1.00 82.88 85 ALA A N 1
ATOM 674 C CA . ALA A 1 85 ? 8.891 2.108 1.264 1.00 82.88 85 ALA A CA 1
ATOM 675 C C . ALA A 1 85 ? 9.586 3.463 1.468 1.00 82.88 85 ALA A C 1
ATOM 677 O O . ALA A 1 85 ? 9.011 4.417 1.992 1.00 82.88 85 ALA A O 1
ATOM 678 N N . ASP A 1 86 ? 10.880 3.501 1.154 1.00 79.94 86 ASP A N 1
ATOM 679 C CA . ASP A 1 86 ? 11.757 4.669 1.290 1.00 79.94 86 ASP A CA 1
ATOM 680 C C . ASP A 1 86 ? 11.950 5.450 -0.022 1.00 79.94 86 ASP A C 1
ATOM 682 O O . ASP A 1 86 ? 12.783 6.350 -0.068 1.00 79.94 86 ASP A O 1
ATOM 686 N N . GLY A 1 87 ? 11.171 5.158 -1.071 1.00 74.44 87 GLY A N 1
ATOM 687 C CA . GLY A 1 87 ? 11.029 6.067 -2.214 1.00 74.44 87 GLY A CA 1
ATOM 688 C C . GLY A 1 87 ? 10.224 7.312 -1.820 1.00 74.44 87 GLY A C 1
ATOM 689 O O . GLY A 1 87 ? 9.104 7.179 -1.334 1.00 74.44 87 GLY A O 1
ATOM 690 N N . GLU A 1 88 ? 10.790 8.506 -2.014 1.00 63.53 88 GLU A N 1
ATOM 691 C CA . GLU A 1 88 ? 10.270 9.773 -1.458 1.00 63.53 88 GLU A CA 1
ATOM 692 C C . GLU A 1 88 ? 8.889 10.188 -2.010 1.00 63.53 88 GLU A C 1
ATOM 694 O O . GLU A 1 88 ? 8.112 10.817 -1.293 1.00 63.53 88 GLU A O 1
ATOM 699 N N . ASP A 1 89 ? 8.523 9.742 -3.217 1.00 69.12 89 ASP A N 1
ATOM 700 C CA . ASP A 1 89 ? 7.321 10.218 -3.926 1.00 69.12 89 ASP A CA 1
ATOM 701 C C . ASP A 1 89 ? 6.266 9.142 -4.218 1.00 69.12 89 ASP A C 1
ATOM 703 O O . ASP A 1 89 ? 5.300 9.388 -4.943 1.00 69.12 89 ASP A O 1
ATOM 707 N N . ILE A 1 90 ? 6.414 7.939 -3.659 1.00 71.75 90 ILE A N 1
ATOM 708 C CA . ILE A 1 90 ? 5.552 6.809 -4.020 1.00 71.75 90 ILE A CA 1
ATOM 709 C C . ILE A 1 90 ? 4.657 6.436 -2.850 1.00 71.75 90 ILE A C 1
ATOM 711 O O . ILE A 1 90 ? 5.114 6.061 -1.770 1.00 71.75 90 ILE A O 1
ATOM 715 N N . THR A 1 91 ? 3.350 6.509 -3.093 1.00 84.44 91 THR A N 1
ATOM 716 C CA . THR A 1 91 ? 2.357 5.949 -2.179 1.00 84.44 91 THR A CA 1
ATOM 717 C C . THR A 1 91 ? 2.375 4.434 -2.346 1.00 84.44 91 THR A C 1
ATOM 719 O O . THR A 1 91 ? 2.114 3.960 -3.451 1.00 84.44 91 THR A O 1
ATOM 722 N N . PRO A 1 92 ? 2.689 3.653 -1.301 1.00 88.94 92 PRO A N 1
ATOM 723 C CA . PRO A 1 92 ? 2.636 2.208 -1.418 1.00 88.94 92 PRO A CA 1
ATOM 724 C C . PRO A 1 92 ? 1.186 1.753 -1.595 1.00 88.94 92 PRO A C 1
ATOM 726 O O . PRO A 1 92 ? 0.282 2.295 -0.959 1.00 88.94 92 PRO A O 1
ATOM 729 N N . MET A 1 93 ? 0.969 0.775 -2.470 1.00 93.19 93 MET A N 1
ATOM 730 C CA . MET A 1 93 ? -0.363 0.349 -2.897 1.00 93.19 93 MET A CA 1
ATOM 731 C C . MET A 1 93 ? -0.634 -1.105 -2.523 1.00 93.19 93 MET A C 1
ATOM 733 O O . MET A 1 93 ? 0.278 -1.932 -2.509 1.00 93.19 93 MET A O 1
ATOM 737 N N . LEU A 1 94 ? -1.911 -1.417 -2.305 1.00 95.38 94 LEU A N 1
ATOM 738 C CA . LEU A 1 94 ? -2.425 -2.784 -2.244 1.00 95.38 94 LEU A CA 1
ATOM 739 C C . LEU A 1 94 ? -3.303 -3.041 -3.459 1.00 95.38 94 LEU A C 1
ATOM 741 O O . LEU A 1 94 ? -4.100 -2.187 -3.844 1.00 95.38 94 LEU A O 1
ATOM 745 N N . VAL A 1 95 ? -3.165 -4.230 -4.031 1.00 95.44 95 VAL A N 1
ATOM 746 C CA . VAL A 1 95 ? -3.907 -4.665 -5.211 1.00 95.44 95 VAL A CA 1
ATOM 747 C C . VAL A 1 95 ? -4.495 -6.047 -4.934 1.00 95.44 95 VAL A C 1
ATOM 749 O O . VAL A 1 95 ? -3.767 -7.040 -5.013 1.00 95.44 95 VAL A O 1
ATOM 752 N N . PRO A 1 96 ? -5.789 -6.138 -4.588 1.00 94.38 96 PRO A N 1
ATOM 753 C CA . PRO A 1 96 ? -6.493 -7.413 -4.523 1.00 94.38 96 PRO A CA 1
ATOM 754 C C . PRO A 1 96 ? -6.509 -8.080 -5.901 1.00 94.38 96 PRO A C 1
ATOM 756 O O . PRO A 1 96 ? -6.808 -7.424 -6.901 1.00 94.38 96 PRO A O 1
ATOM 759 N N . CYS A 1 97 ? -6.155 -9.362 -5.971 1.00 90.88 97 CYS A N 1
ATOM 760 C CA . CYS A 1 97 ? -6.130 -10.116 -7.219 1.00 90.88 97 CYS A CA 1
ATOM 761 C C . CYS A 1 97 ? -6.311 -11.621 -6.977 1.00 90.88 97 CYS A C 1
ATOM 763 O O . CYS A 1 97 ? -5.385 -12.313 -6.546 1.00 90.88 97 CYS A O 1
ATOM 765 N N . GLY A 1 98 ? -7.512 -12.128 -7.270 1.00 87.06 98 GLY A N 1
ATOM 766 C CA . GLY A 1 98 ? -7.904 -13.494 -6.916 1.00 87.06 98 GLY A CA 1
ATOM 767 C C . GLY A 1 98 ? -7.959 -13.677 -5.397 1.00 87.06 98 GLY A C 1
ATOM 768 O O . GLY A 1 98 ? -8.455 -12.808 -4.689 1.00 87.06 98 GLY A O 1
ATOM 769 N N . GLU A 1 99 ? -7.403 -14.781 -4.899 1.00 85.56 99 GLU A N 1
ATOM 770 C CA . GLU A 1 99 ? -7.341 -15.117 -3.462 1.00 85.56 99 GLU A CA 1
ATOM 771 C C . GLU A 1 99 ? -6.196 -14.411 -2.708 1.00 85.56 99 GLU A C 1
ATOM 773 O O . GLU A 1 99 ? -5.879 -14.742 -1.565 1.00 85.56 99 GLU A O 1
ATOM 778 N N . HIS A 1 100 ? -5.515 -13.472 -3.363 1.00 90.81 100 HIS A N 1
ATOM 779 C CA . HIS A 1 100 ? -4.330 -12.819 -2.828 1.00 90.81 100 HIS A CA 1
ATOM 780 C C . HIS A 1 100 ? -4.446 -11.305 -2.889 1.00 90.81 100 HIS A C 1
ATOM 782 O O . HIS A 1 100 ? -5.176 -10.734 -3.701 1.00 90.81 100 HIS A O 1
ATOM 788 N N . VAL A 1 101 ? -3.630 -10.649 -2.073 1.00 93.94 101 VAL A N 1
ATOM 789 C CA . VAL A 1 101 ? -3.408 -9.209 -2.145 1.00 93.94 101 VAL A CA 1
ATOM 790 C C . VAL A 1 101 ? -1.938 -8.966 -2.443 1.00 93.94 101 VAL A C 1
ATOM 792 O O . VAL A 1 101 ? -1.063 -9.599 -1.865 1.00 93.94 101 VAL A O 1
ATOM 795 N N . PHE A 1 102 ? -1.635 -8.044 -3.348 1.00 93.94 102 PHE A N 1
ATOM 796 C CA . PHE A 1 102 ? -0.259 -7.675 -3.656 1.00 93.94 102 PHE A CA 1
ATOM 797 C C . PHE A 1 102 ? 0.059 -6.295 -3.104 1.00 93.94 102 PHE A C 1
ATOM 799 O O . PHE A 1 102 ? -0.624 -5.327 -3.429 1.00 93.94 102 PHE A O 1
ATOM 806 N N . ALA A 1 103 ? 1.121 -6.191 -2.309 1.00 94.38 103 ALA A N 1
ATOM 807 C CA . ALA A 1 103 ? 1.707 -4.909 -1.954 1.00 94.38 103 ALA A CA 1
ATOM 808 C C . ALA A 1 103 ? 2.723 -4.497 -3.025 1.00 94.38 103 ALA A C 1
ATOM 810 O O . ALA A 1 103 ? 3.698 -5.213 -3.274 1.00 94.38 103 ALA A O 1
ATOM 811 N N . VAL A 1 104 ? 2.494 -3.335 -3.633 1.00 92.94 104 VAL A N 1
ATOM 812 C CA . VAL A 1 104 ? 3.388 -2.689 -4.596 1.00 92.94 104 VAL A CA 1
ATOM 813 C C . VAL A 1 104 ? 4.011 -1.486 -3.907 1.00 92.94 104 VAL A C 1
ATOM 815 O O . VAL A 1 104 ? 3.330 -0.528 -3.543 1.00 92.94 104 VAL A O 1
ATOM 818 N N . MET A 1 105 ? 5.314 -1.554 -3.682 1.00 89.62 105 MET A N 1
ATOM 819 C CA . MET A 1 105 ? 6.071 -0.543 -2.955 1.00 89.62 105 MET A CA 1
ATOM 820 C C . MET A 1 105 ? 7.276 -0.155 -3.783 1.00 89.62 105 MET A C 1
ATOM 822 O O . MET A 1 105 ? 7.814 -0.972 -4.520 1.00 89.62 105 MET A O 1
ATOM 826 N N . ALA A 1 106 ? 7.767 1.057 -3.607 1.00 84.31 106 ALA A N 1
ATOM 827 C CA . ALA A 1 106 ? 9.048 1.428 -4.167 1.00 84.31 106 ALA A CA 1
ATOM 828 C C . ALA A 1 106 ? 10.029 1.795 -3.072 1.00 84.31 106 ALA A C 1
ATOM 830 O O . ALA A 1 106 ? 9.672 2.365 -2.037 1.00 84.31 106 ALA A O 1
ATOM 831 N N . ARG A 1 107 ? 11.282 1.441 -3.318 1.00 82.81 107 ARG A N 1
ATOM 832 C CA . ARG A 1 107 ? 12.361 1.600 -2.362 1.00 82.81 107 ARG A CA 1
ATOM 833 C C . ARG A 1 107 ? 13.610 2.142 -3.018 1.00 82.81 107 ARG A C 1
ATOM 835 O O . ARG A 1 107 ? 13.891 1.853 -4.180 1.00 82.81 107 ARG A O 1
ATOM 842 N N . ARG A 1 108 ? 14.406 2.851 -2.232 1.00 77.69 108 ARG A N 1
ATOM 843 C CA . ARG A 1 108 ? 15.739 3.306 -2.609 1.00 77.69 108 ARG A CA 1
ATOM 844 C C . ARG A 1 108 ? 16.759 2.349 -2.001 1.00 77.69 108 ARG A C 1
ATOM 846 O O . ARG A 1 108 ? 16.751 2.043 -0.810 1.00 77.69 108 ARG A O 1
ATOM 853 N N . SER A 1 109 ? 17.613 1.777 -2.836 1.00 72.88 109 SER A N 1
ATOM 854 C CA . SER A 1 109 ? 18.764 1.010 -2.360 1.00 72.88 109 SER A CA 1
ATOM 855 C C . SER A 1 109 ? 19.848 1.956 -1.832 1.00 72.88 109 SER A C 1
ATOM 857 O O . SER A 1 109 ? 19.850 3.147 -2.130 1.00 72.88 109 SER A O 1
ATOM 859 N N . SER A 1 110 ? 20.827 1.418 -1.102 1.00 67.38 110 SER A N 1
ATOM 860 C CA . SER A 1 110 ? 21.972 2.187 -0.588 1.00 67.38 110 SER A CA 1
ATOM 861 C C . SER A 1 110 ? 22.892 2.769 -1.671 1.00 67.38 110 SER A C 1
ATOM 863 O O . SER A 1 110 ? 23.841 3.468 -1.339 1.00 67.38 110 SER A O 1
ATOM 865 N N . ARG A 1 111 ? 22.656 2.452 -2.950 1.00 67.88 111 ARG A N 1
ATOM 866 C CA . ARG A 1 111 ? 23.404 2.969 -4.107 1.00 67.88 111 ARG A CA 1
ATOM 867 C C . ARG A 1 111 ? 22.563 3.915 -4.964 1.00 67.88 111 ARG A C 1
ATOM 869 O O . ARG A 1 111 ? 22.799 4.010 -6.161 1.00 67.88 111 ARG A O 1
ATOM 876 N N . GLU A 1 112 ? 21.539 4.539 -4.386 1.00 67.94 112 GLU A N 1
ATOM 877 C CA . GLU A 1 112 ? 20.641 5.466 -5.091 1.00 67.94 112 GLU A CA 1
ATOM 878 C C . GLU A 1 112 ? 19.802 4.827 -6.213 1.00 67.94 112 GLU A C 1
ATOM 880 O O . GLU A 1 112 ? 19.118 5.527 -6.960 1.00 67.94 112 GLU A O 1
ATOM 885 N N . VAL A 1 113 ? 19.807 3.493 -6.327 1.00 70.19 113 VAL A N 1
ATOM 886 C CA . VAL A 1 113 ? 18.957 2.792 -7.296 1.00 70.19 113 VAL A CA 1
ATOM 887 C C . VAL A 1 113 ? 17.561 2.645 -6.722 1.00 70.19 113 VAL A C 1
ATOM 889 O O . VAL A 1 113 ? 17.411 2.129 -5.611 1.00 70.19 113 VAL A O 1
ATOM 892 N N . THR A 1 114 ? 16.559 3.083 -7.479 1.00 74.56 114 THR A N 1
ATOM 893 C CA . THR A 1 114 ? 15.149 2.950 -7.104 1.00 74.56 114 THR A CA 1
ATOM 894 C C . THR A 1 114 ? 14.597 1.654 -7.679 1.00 74.56 114 THR A C 1
ATOM 896 O O . THR A 1 114 ? 14.769 1.377 -8.860 1.00 74.56 114 THR A O 1
ATOM 899 N N . MET A 1 115 ? 13.958 0.856 -6.833 1.00 84.88 115 MET A N 1
ATOM 900 C CA . MET A 1 115 ? 13.425 -0.469 -7.140 1.00 84.88 115 MET A CA 1
ATOM 901 C C . MET A 1 115 ? 11.951 -0.522 -6.797 1.00 84.88 115 MET A C 1
ATOM 903 O O . MET A 1 115 ? 11.523 0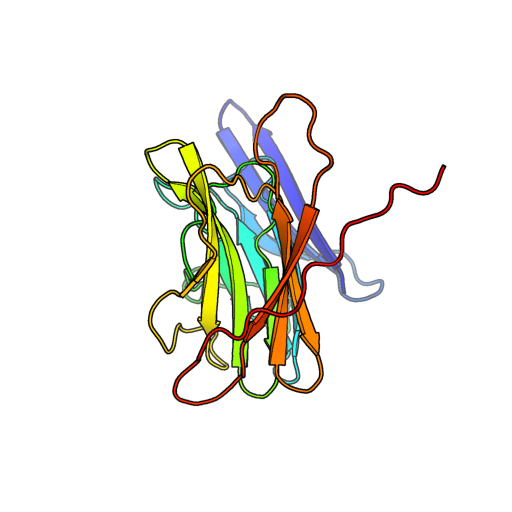.131 -5.845 1.00 84.88 115 MET A O 1
ATOM 907 N N . VAL A 1 116 ? 11.201 -1.351 -7.517 1.00 86.94 116 VAL A N 1
ATOM 908 C CA . VAL A 1 116 ? 9.810 -1.644 -7.170 1.00 86.94 116 VAL A CA 1
ATOM 909 C C . VAL A 1 116 ? 9.750 -3.029 -6.552 1.00 86.94 116 VAL A C 1
ATOM 911 O O . VAL A 1 116 ? 10.068 -4.029 -7.188 1.00 86.94 116 VAL A O 1
ATOM 914 N N . ASN A 1 117 ? 9.362 -3.064 -5.289 1.00 88.44 117 ASN A N 1
ATOM 915 C CA . ASN A 1 117 ? 9.154 -4.262 -4.508 1.00 88.44 117 ASN A CA 1
ATOM 916 C C . ASN A 1 117 ? 7.712 -4.724 -4.626 1.00 88.44 117 ASN A C 1
ATOM 918 O O . ASN A 1 117 ? 6.773 -3.942 -4.471 1.00 88.44 117 ASN A O 1
ATOM 922 N N . LEU A 1 118 ? 7.560 -6.024 -4.819 1.00 90.44 118 LEU A N 1
ATOM 923 C CA . LEU A 1 118 ? 6.285 -6.697 -4.930 1.00 90.44 118 LEU A CA 1
ATOM 924 C C . LEU A 1 118 ? 6.238 -7.794 -3.877 1.00 90.44 118 LEU A C 1
ATOM 926 O O . LEU A 1 118 ? 7.154 -8.615 -3.757 1.00 90.44 118 LEU A O 1
ATOM 930 N N . ARG A 1 119 ? 5.169 -7.791 -3.089 1.00 91.75 119 ARG A N 1
ATOM 931 C CA . ARG A 1 119 ? 4.954 -8.773 -2.031 1.00 91.75 119 ARG A CA 1
ATOM 932 C C . ARG A 1 119 ? 3.560 -9.355 -2.181 1.00 91.75 119 ARG A C 1
ATOM 934 O O . ARG A 1 119 ? 2.585 -8.616 -2.090 1.00 91.75 119 ARG A O 1
ATOM 941 N N . ARG A 1 120 ? 3.469 -10.666 -2.399 1.00 91.69 120 ARG A N 1
ATOM 942 C CA . ARG A 1 120 ? 2.198 -11.388 -2.328 1.00 91.69 120 ARG A CA 1
ATOM 943 C C . ARG A 1 120 ? 1.840 -11.635 -0.866 1.00 91.69 120 ARG A C 1
ATOM 945 O O . ARG A 1 120 ? 2.678 -12.117 -0.098 1.00 91.69 120 ARG A O 1
ATOM 952 N N . LEU A 1 121 ? 0.616 -11.283 -0.515 1.00 93.00 121 LEU A N 1
ATOM 953 C CA . LEU A 1 121 ? 0.027 -11.401 0.808 1.00 93.00 121 LEU A CA 1
ATOM 954 C C . LEU A 1 121 ? -1.183 -12.342 0.746 1.00 93.00 121 LEU A C 1
ATOM 956 O O . LEU A 1 121 ? -1.859 -12.421 -0.287 1.00 93.00 121 LEU A O 1
ATOM 960 N N . ASP A 1 122 ? -1.447 -13.049 1.839 1.00 91.44 122 ASP A N 1
ATOM 961 C CA . ASP A 1 122 ? -2.686 -13.805 2.028 1.00 91.44 122 ASP A CA 1
ATOM 962 C C . ASP A 1 122 ? -3.862 -12.900 2.441 1.00 91.44 122 ASP A C 1
ATOM 964 O O . ASP A 1 122 ? -3.771 -11.668 2.447 1.00 91.44 122 ASP A O 1
ATOM 968 N N . ALA A 1 123 ? -4.995 -13.528 2.763 1.00 88.38 123 ALA A N 1
ATOM 969 C CA . ALA A 1 123 ? -6.205 -12.852 3.212 1.00 88.38 123 ALA A CA 1
ATOM 970 C C . ALA A 1 123 ? -6.000 -12.048 4.509 1.00 88.38 123 ALA A C 1
ATOM 972 O O . ALA A 1 123 ? -6.633 -11.001 4.673 1.00 88.38 123 ALA A O 1
ATOM 973 N N . ASP A 1 124 ? -5.081 -12.481 5.372 1.00 90.25 124 ASP A N 1
ATOM 974 C CA . ASP A 1 124 ? -4.712 -11.807 6.620 1.00 90.25 124 ASP A CA 1
ATOM 975 C C . ASP A 1 124 ? -3.603 -10.764 6.409 1.00 90.25 124 ASP A C 1
ATOM 977 O O . ASP A 1 124 ? -3.078 -10.194 7.364 1.00 90.25 124 ASP A O 1
ATOM 981 N N . LEU A 1 125 ? -3.272 -10.467 5.145 1.00 94.00 125 LEU A N 1
ATOM 982 C CA . LEU A 1 125 ? -2.226 -9.538 4.718 1.00 94.00 125 LEU A CA 1
ATOM 983 C C . LEU A 1 125 ? -0.809 -9.961 5.137 1.00 94.00 125 LEU A C 1
ATOM 985 O O . LEU A 1 125 ? 0.132 -9.164 5.058 1.00 94.00 125 LEU A O 1
ATOM 989 N N . SER A 1 126 ? -0.638 -11.227 5.511 1.00 91.62 126 SER A N 1
ATOM 990 C CA . SER A 1 126 ? 0.651 -11.804 5.855 1.00 91.62 126 SER A CA 1
ATOM 991 C C . SER A 1 126 ? 1.413 -12.202 4.589 1.00 91.62 126 SER A C 1
ATOM 993 O O . SER A 1 126 ? 0.831 -12.741 3.643 1.00 91.62 126 SER A O 1
ATOM 995 N N . PRO A 1 127 ? 2.730 -11.946 4.505 1.00 89.94 127 PRO A N 1
ATOM 996 C CA 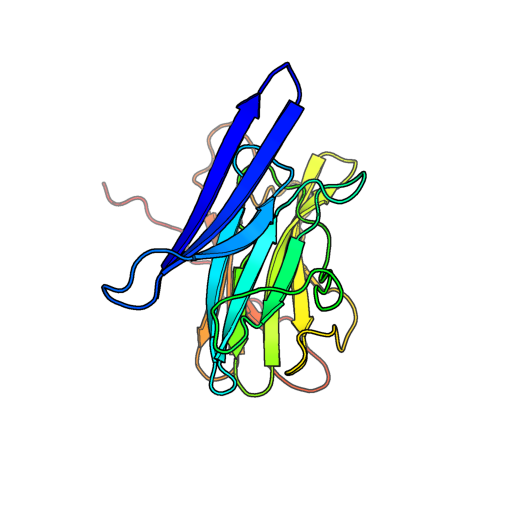. PRO A 1 127 ? 3.490 -12.328 3.325 1.00 89.94 127 PRO A CA 1
ATOM 997 C C . PRO A 1 127 ? 3.626 -13.844 3.143 1.00 89.94 127 PRO A C 1
ATOM 999 O O . PRO A 1 127 ? 4.143 -14.524 4.025 1.00 89.94 127 PRO A O 1
ATOM 1002 N N . VAL A 1 128 ? 3.290 -14.357 1.955 1.00 88.62 128 VAL A N 1
ATOM 1003 C CA . VAL A 1 128 ? 3.294 -15.813 1.679 1.00 88.62 128 VAL A CA 1
ATOM 1004 C C . VAL A 1 128 ? 4.507 -16.323 0.898 1.00 88.62 128 VAL A C 1
ATOM 1006 O O . VAL A 1 128 ? 4.696 -17.527 0.749 1.00 88.62 128 VAL A O 1
ATOM 1009 N N . GLU A 1 129 ? 5.345 -15.434 0.368 1.00 84.12 129 GLU A N 1
ATOM 1010 C CA . GLU A 1 129 ? 6.515 -15.807 -0.440 1.00 84.12 129 GLU A CA 1
ATOM 1011 C C . GLU A 1 129 ? 7.685 -14.836 -0.261 1.00 84.12 129 GLU A C 1
ATOM 1013 O O . GLU A 1 129 ? 7.602 -13.889 0.518 1.00 84.12 129 GLU A O 1
ATOM 1018 N N . ALA A 1 130 ? 8.801 -15.067 -0.960 1.00 83.25 130 ALA A N 1
ATOM 1019 C CA . ALA A 1 130 ? 9.938 -14.147 -0.998 1.00 83.25 130 ALA A CA 1
ATOM 1020 C C . ALA A 1 130 ? 9.595 -12.836 -1.732 1.00 83.25 130 ALA A C 1
ATOM 1022 O O . ALA A 1 130 ? 8.706 -12.780 -2.572 1.00 83.25 130 ALA A O 1
ATOM 1023 N N . GLU A 1 131 ? 10.275 -11.747 -1.370 1.00 84.25 131 GLU A N 1
ATOM 1024 C CA . GLU A 1 131 ? 10.030 -10.427 -1.955 1.00 84.25 131 GLU A CA 1
ATOM 1025 C C . GLU A 1 131 ? 10.522 -10.450 -3.397 1.00 84.25 131 GLU A C 1
ATOM 1027 O O . GLU A 1 131 ? 11.667 -10.822 -3.653 1.00 84.25 131 GLU A O 1
ATOM 1032 N N . GLN A 1 132 ? 9.660 -10.047 -4.323 1.00 85.56 132 GLN A N 1
ATOM 1033 C CA . GLN A 1 132 ? 10.025 -9.893 -5.721 1.00 85.56 132 GLN A CA 1
ATOM 1034 C C . GLN A 1 132 ? 10.401 -8.442 -5.988 1.00 85.56 132 GLN A C 1
ATOM 1036 O O . GLN A 1 132 ? 9.890 -7.519 -5.353 1.00 85.56 132 GLN A O 1
ATOM 1041 N N . GLN A 1 133 ? 11.323 -8.240 -6.923 1.00 86.56 133 GLN A N 1
ATOM 1042 C CA . GLN A 1 133 ? 11.886 -6.928 -7.205 1.00 86.56 133 GLN A CA 1
ATOM 1043 C C . GLN A 1 133 ? 11.919 -6.702 -8.714 1.00 86.56 133 GLN A C 1
ATOM 1045 O O . GLN A 1 133 ? 12.476 -7.505 -9.462 1.00 86.56 133 GLN A O 1
ATOM 1050 N N . ILE A 1 134 ? 11.336 -5.592 -9.157 1.00 83.12 134 ILE A N 1
ATOM 1051 C CA . ILE A 1 134 ? 11.600 -5.018 -10.472 1.00 83.12 134 ILE A CA 1
ATOM 1052 C C . ILE A 1 134 ? 12.795 -4.082 -10.299 1.00 83.12 134 ILE A C 1
ATOM 1054 O O . ILE A 1 134 ? 12.748 -3.100 -9.550 1.00 83.12 134 ILE A O 1
ATOM 1058 N N . TYR A 1 135 ? 13.879 -4.429 -10.982 1.00 81.00 135 TYR A N 1
ATOM 1059 C CA . TYR A 1 135 ? 15.152 -3.732 -10.940 1.00 81.00 135 TYR A CA 1
ATOM 1060 C C . TYR A 1 135 ? 15.797 -3.759 -12.312 1.00 81.00 135 TYR A C 1
ATOM 1062 O O . TYR A 1 135 ? 15.786 -4.785 -12.992 1.00 81.00 135 TYR A O 1
ATOM 1070 N N . GLU A 1 136 ? 16.426 -2.650 -12.668 1.00 73.12 136 GLU A N 1
ATOM 1071 C CA . GLU A 1 136 ? 17.337 -2.589 -13.792 1.00 73.12 136 GLU A CA 1
ATOM 1072 C C . GLU A 1 136 ? 18.505 -1.677 -13.437 1.00 73.12 136 GLU A C 1
ATOM 1074 O O . GLU A 1 136 ? 18.359 -0.676 -12.731 1.00 73.12 136 GLU A O 1
ATOM 1079 N N . TYR A 1 137 ? 19.692 -2.069 -13.887 1.00 68.56 137 TYR A N 1
ATOM 1080 C CA . TYR A 1 137 ? 20.907 -1.310 -13.647 1.00 68.56 137 TYR A CA 1
ATOM 1081 C C . TYR A 1 137 ? 20.808 0.044 -14.370 1.00 68.56 137 TYR A C 1
ATOM 1083 O O . TYR A 1 137 ? 20.410 0.087 -15.527 1.00 68.56 137 TYR A O 1
ATOM 1091 N N . HIS A 1 138 ? 21.136 1.139 -13.676 1.00 69.00 138 HIS A N 1
ATOM 1092 C CA . HIS A 1 138 ? 20.975 2.537 -14.123 1.00 69.00 138 HIS A CA 1
ATOM 1093 C C . HIS A 1 138 ? 19.543 3.070 -14.299 1.00 69.00 138 HIS A C 1
ATOM 1095 O O . HIS A 1 138 ? 19.383 4.276 -14.465 1.00 69.00 138 HIS A O 1
ATOM 1101 N N . ALA A 1 139 ? 18.503 2.245 -14.172 1.00 71.62 139 ALA A N 1
ATOM 1102 C CA . ALA A 1 139 ? 17.129 2.737 -14.182 1.00 71.62 139 ALA A CA 1
ATOM 1103 C C . ALA A 1 139 ? 16.724 3.316 -12.815 1.00 71.62 139 ALA A C 1
ATOM 1105 O O . ALA A 1 139 ? 17.059 2.776 -11.754 1.00 71.62 139 ALA A O 1
ATOM 1106 N N . ARG A 1 140 ? 15.940 4.398 -12.826 1.00 74.38 140 ARG A N 1
ATOM 1107 C CA . ARG A 1 140 ? 15.170 4.860 -11.666 1.00 74.38 140 ARG A CA 1
ATOM 1108 C C . ARG A 1 140 ? 13.690 4.633 -11.934 1.00 74.38 140 ARG A C 1
ATOM 1110 O O . ARG A 1 140 ? 13.191 5.058 -12.971 1.00 74.38 140 ARG A O 1
ATOM 1117 N N . PHE A 1 141 ? 12.991 4.027 -10.976 1.00 77.94 141 PHE A N 1
ATOM 1118 C CA . PHE A 1 141 ? 11.541 3.835 -11.025 1.00 77.94 141 PHE A CA 1
ATOM 1119 C C . PHE A 1 141 ? 10.811 4.757 -10.031 1.00 77.94 141 PHE A C 1
ATOM 1121 O O . PHE A 1 141 ? 10.394 4.290 -8.970 1.00 77.94 141 PHE A O 1
ATOM 1128 N N . PRO A 1 142 ? 10.681 6.070 -10.316 1.00 71.31 142 PRO A N 1
ATOM 1129 C CA . PRO A 1 142 ? 10.054 7.038 -9.412 1.00 71.31 142 PRO A CA 1
ATOM 1130 C C . PRO A 1 142 ? 8.543 6.863 -9.245 1.00 71.31 142 PRO A C 1
ATOM 1132 O O . PRO A 1 142 ? 7.961 7.549 -8.410 1.00 71.31 142 PRO A O 1
ATOM 1135 N N . GLN A 1 143 ? 7.895 5.974 -10.001 1.00 76.38 143 GLN A N 1
ATOM 1136 C CA . GLN A 1 143 ? 6.483 5.641 -9.823 1.00 76.38 143 GLN A CA 1
ATOM 1137 C C . GLN A 1 143 ? 6.236 4.161 -10.096 1.00 76.38 143 GLN A C 1
ATOM 1139 O O . GLN A 1 143 ? 6.836 3.580 -11.002 1.00 76.38 143 GLN A O 1
ATOM 1144 N N . ALA A 1 144 ? 5.316 3.576 -9.334 1.00 85.94 144 ALA A N 1
ATOM 1145 C CA . ALA A 1 144 ? 4.808 2.233 -9.551 1.00 85.94 144 ALA A CA 1
ATOM 1146 C C . ALA A 1 144 ? 3.309 2.201 -9.256 1.00 85.94 144 ALA A C 1
ATOM 1148 O O . ALA A 1 144 ? 2.875 2.703 -8.221 1.00 85.94 144 ALA A O 1
ATOM 1149 N N . VAL A 1 145 ? 2.538 1.597 -10.153 1.00 88.38 145 VAL A N 1
ATOM 1150 C CA . VAL A 1 145 ? 1.096 1.391 -10.006 1.00 88.38 145 VAL A CA 1
ATOM 1151 C C . VAL A 1 145 ? 0.793 -0.058 -10.345 1.00 88.38 145 VAL A C 1
ATOM 1153 O O . VAL A 1 145 ? 1.276 -0.575 -11.351 1.00 88.38 145 VAL A O 1
ATOM 1156 N N . GLY A 1 146 ? 0.010 -0.727 -9.506 1.00 90.94 146 GLY A N 1
ATOM 1157 C CA . GLY A 1 146 ? -0.444 -2.089 -9.762 1.00 90.94 146 GLY A CA 1
ATOM 1158 C C . GLY A 1 146 ? -1.941 -2.146 -10.053 1.00 90.94 146 GLY A C 1
ATOM 1159 O O . GLY A 1 146 ? -2.713 -1.361 -9.506 1.00 90.94 146 GLY A O 1
ATOM 1160 N N . ALA A 1 147 ? -2.348 -3.099 -10.885 1.00 92.50 147 ALA A N 1
ATOM 1161 C CA . ALA A 1 147 ? -3.742 -3.428 -11.154 1.00 92.50 147 ALA A CA 1
ATOM 1162 C C . ALA A 1 147 ? -3.897 -4.941 -11.351 1.00 92.50 147 ALA A C 1
ATOM 1164 O O . ALA A 1 147 ? -3.012 -5.589 -11.907 1.00 92.50 147 ALA A O 1
ATOM 1165 N N . CYS A 1 148 ? -5.021 -5.510 -10.917 1.00 91.25 148 CYS A N 1
ATOM 1166 C CA . CYS A 1 148 ? -5.369 -6.886 -11.261 1.00 91.25 148 CYS A CA 1
ATOM 1167 C C . CYS A 1 148 ? -6.094 -6.902 -12.609 1.00 91.25 148 CYS A C 1
ATOM 1169 O O . CYS A 1 148 ? -7.137 -6.267 -12.754 1.00 91.25 148 CYS A O 1
ATOM 1171 N N . VAL A 1 149 ? -5.544 -7.616 -13.590 1.00 89.44 149 VAL A N 1
ATOM 1172 C CA . VAL A 1 149 ? -6.101 -7.747 -14.942 1.00 89.44 149 VAL A CA 1
ATOM 1173 C C . VAL A 1 149 ? -6.082 -9.221 -15.326 1.00 89.44 149 VAL A C 1
ATOM 1175 O O . VAL A 1 149 ? -5.027 -9.855 -15.302 1.00 89.44 149 VAL A O 1
ATOM 1178 N N . ASP A 1 150 ? -7.248 -9.779 -15.653 1.00 87.19 150 ASP A N 1
ATOM 1179 C CA . ASP A 1 150 ? -7.418 -11.189 -16.032 1.00 87.19 150 ASP A CA 1
ATOM 1180 C C . ASP A 1 150 ? -6.757 -12.172 -15.044 1.00 87.19 150 ASP A C 1
ATOM 1182 O O . ASP A 1 150 ? -6.023 -13.082 -15.439 1.00 87.19 150 ASP A O 1
ATOM 1186 N N . GLY A 1 151 ? -6.945 -11.937 -13.738 1.00 83.94 151 GLY A N 1
ATOM 1187 C CA . GLY A 1 151 ? -6.377 -12.774 -12.673 1.00 83.94 151 GLY A CA 1
ATOM 1188 C C . GLY A 1 151 ? -4.849 -12.718 -12.559 1.00 83.94 151 GLY A C 1
ATOM 1189 O O . GLY A 1 151 ? -4.245 -13.600 -11.954 1.00 83.94 151 GLY A O 1
ATOM 1190 N N . ALA A 1 152 ? -4.208 -11.714 -13.158 1.00 84.69 152 ALA A N 1
ATOM 1191 C CA . ALA A 1 152 ? -2.779 -11.463 -13.047 1.00 84.69 152 ALA A CA 1
ATOM 1192 C C . ALA A 1 152 ? -2.522 -10.049 -12.520 1.00 84.69 152 ALA A C 1
ATOM 1194 O O . ALA A 1 152 ? -3.225 -9.101 -12.875 1.00 84.69 152 ALA A O 1
ATOM 1195 N N . LEU A 1 153 ? -1.471 -9.889 -11.718 1.00 88.12 153 LEU A N 1
ATOM 1196 C CA . LEU A 1 153 ? -1.007 -8.564 -11.332 1.00 88.12 153 LEU A CA 1
ATOM 1197 C C . LEU A 1 153 ? -0.254 -7.946 -12.515 1.00 88.12 153 LEU A C 1
ATOM 1199 O O . LEU A 1 153 ? 0.777 -8.463 -12.948 1.00 88.12 153 LEU A O 1
ATOM 1203 N N . LEU A 1 154 ? -0.759 -6.825 -13.016 1.00 91.00 154 LEU A N 1
ATOM 1204 C CA . LEU A 1 154 ? -0.051 -5.936 -13.922 1.00 91.00 154 LEU A CA 1
ATOM 1205 C C . LEU A 1 154 ? 0.574 -4.807 -13.102 1.00 91.00 154 LEU A C 1
ATOM 1207 O O . LEU A 1 154 ? -0.129 -4.111 -12.373 1.00 91.00 154 LEU A O 1
ATOM 1211 N N . VAL A 1 155 ? 1.882 -4.606 -13.232 1.00 88.62 155 VAL A N 1
ATOM 1212 C CA . VAL A 1 155 ? 2.595 -3.495 -12.591 1.00 88.62 155 VAL A CA 1
ATOM 1213 C C . VAL A 1 155 ? 3.134 -2.573 -13.665 1.00 88.62 155 VAL A C 1
ATOM 1215 O O . VAL A 1 155 ? 3.947 -2.991 -14.487 1.00 88.62 155 VAL A O 1
ATOM 1218 N N . ALA A 1 156 ? 2.690 -1.324 -13.643 1.00 87.81 156 ALA A N 1
ATOM 1219 C CA . ALA A 1 156 ? 3.212 -0.258 -14.471 1.00 87.81 156 ALA A CA 1
ATOM 1220 C C . ALA A 1 156 ? 4.236 0.554 -13.669 1.00 87.81 156 ALA A C 1
ATOM 1222 O O . ALA A 1 156 ? 3.937 1.010 -12.565 1.00 87.81 156 ALA A O 1
ATOM 1223 N N . VAL A 1 157 ? 5.438 0.732 -14.208 1.00 84.06 157 VAL A N 1
ATOM 1224 C CA . VAL A 1 157 ? 6.492 1.544 -13.589 1.00 84.06 157 VAL A CA 1
ATOM 1225 C C . VAL A 1 157 ? 6.896 2.658 -14.539 1.00 84.06 157 VAL A C 1
ATOM 1227 O O . VAL A 1 157 ? 7.121 2.414 -15.726 1.00 84.06 157 VAL A O 1
ATOM 1230 N N . GLY A 1 158 ? 6.969 3.878 -14.018 1.00 78.12 158 GLY A N 1
ATOM 1231 C CA . GLY A 1 158 ? 7.587 4.983 -14.739 1.00 78.12 158 GLY A CA 1
ATOM 1232 C C . GLY A 1 158 ? 9.094 4.842 -14.608 1.00 78.12 158 GLY A C 1
ATOM 1233 O O . GLY A 1 158 ? 9.589 4.788 -13.489 1.00 78.12 158 GLY A O 1
ATOM 1234 N N . GLU A 1 159 ? 9.813 4.742 -15.716 1.00 75.25 159 GLU A N 1
ATOM 1235 C CA . GLU A 1 159 ? 11.269 4.660 -15.765 1.00 75.25 159 GLU A CA 1
ATOM 1236 C C . GLU A 1 159 ? 11.868 6.009 -16.153 1.00 75.25 159 GLU A C 1
ATOM 1238 O O . GLU A 1 159 ? 11.395 6.675 -17.077 1.00 75.25 159 GLU A O 1
ATOM 1243 N N . ARG A 1 160 ? 12.961 6.371 -15.483 1.00 70.69 160 ARG A N 1
ATOM 1244 C CA . ARG A 1 160 ? 13.841 7.466 -15.877 1.00 70.69 160 ARG A CA 1
ATOM 1245 C C . ARG A 1 160 ? 15.294 6.988 -15.836 1.00 70.69 160 ARG A C 1
ATOM 1247 O O . ARG A 1 160 ? 15.771 6.599 -14.770 1.00 70.69 160 ARG A O 1
ATOM 1254 N N . GLN A 1 161 ? 15.987 7.004 -16.977 1.00 64.50 161 GLN A N 1
ATOM 1255 C CA . GLN A 1 161 ? 17.395 6.579 -17.063 1.00 64.50 161 GLN A CA 1
ATOM 1256 C C . GLN A 1 161 ? 18.356 7.642 -16.515 1.00 64.50 161 GLN A C 1
ATOM 1258 O O . GLN A 1 161 ? 19.354 7.321 -15.874 1.00 64.50 161 GLN A O 1
ATOM 1263 N N . SER A 1 162 ? 18.035 8.927 -16.699 1.00 61.16 162 SER A N 1
ATOM 1264 C CA . SER A 1 162 ? 18.768 10.031 -16.079 1.00 61.16 162 SER A CA 1
ATOM 1265 C C . SER A 1 162 ? 17.886 11.271 -15.881 1.00 61.16 162 SER A C 1
ATOM 1267 O O . SER A 1 162 ? 16.831 11.417 -16.505 1.00 61.16 162 SER A O 1
ATOM 1269 N N . ASP A 1 163 ? 18.310 12.193 -15.011 1.00 56.78 163 ASP A N 1
ATOM 1270 C CA . ASP A 1 163 ? 17.624 13.482 -14.852 1.00 56.78 163 ASP A CA 1
ATOM 1271 C C . ASP A 1 163 ? 17.690 14.328 -16.143 1.00 56.78 163 ASP A C 1
ATOM 1273 O O . ASP A 1 163 ? 16.836 15.192 -16.355 1.00 56.78 163 ASP A O 1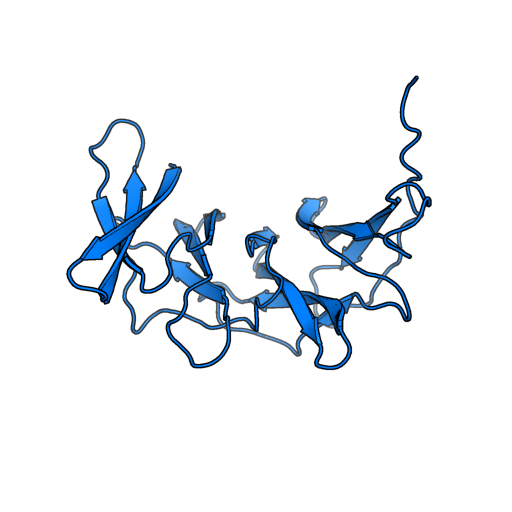
ATOM 1277 N N . ALA A 1 164 ? 18.626 14.014 -17.046 1.00 53.97 164 ALA A N 1
ATOM 1278 C CA . ALA A 1 164 ? 18.813 14.663 -18.332 1.00 53.97 164 ALA A CA 1
ATOM 1279 C C . ALA A 1 164 ? 18.134 13.888 -19.485 1.00 53.97 164 ALA A C 1
ATOM 1281 O O . ALA A 1 164 ? 18.600 12.849 -19.940 1.00 53.97 164 ALA A O 1
ATOM 1282 N N . GLN A 1 165 ? 17.057 14.482 -20.000 1.00 52.16 165 GLN A N 1
ATOM 1283 C CA . GLN A 1 165 ? 16.647 14.463 -21.414 1.00 52.16 165 GLN A CA 1
ATOM 1284 C C . GLN A 1 165 ? 16.103 13.196 -22.096 1.00 52.16 165 GLN A C 1
ATOM 1286 O O . GLN A 1 165 ? 15.693 13.322 -23.247 1.00 52.16 165 GLN A O 1
ATOM 1291 N N . GLU A 1 166 ? 15.973 12.040 -21.450 1.00 61.06 166 GLU A N 1
ATOM 1292 C CA . GLU A 1 166 ? 15.175 10.953 -22.048 1.00 61.06 166 GLU A CA 1
ATOM 1293 C C . GLU A 1 166 ? 13.697 11.036 -21.632 1.00 61.06 166 GLU A C 1
ATOM 1295 O O . GLU A 1 166 ? 13.403 11.347 -20.470 1.00 61.06 166 GLU A O 1
ATOM 1300 N N . PRO A 1 167 ? 12.749 10.790 -22.559 1.00 65.31 167 PRO A N 1
ATOM 1301 C CA . PRO A 1 167 ? 11.335 10.752 -22.219 1.00 65.31 167 PRO A CA 1
ATOM 1302 C C . PRO A 1 167 ? 11.082 9.632 -21.197 1.00 65.31 167 PRO A C 1
ATOM 1304 O O . PRO A 1 167 ? 11.642 8.542 -21.332 1.00 65.31 167 PRO A O 1
ATOM 1307 N N . PRO A 1 168 ? 10.251 9.870 -20.167 1.00 66.75 168 PRO A N 1
ATOM 1308 C CA . PRO A 1 168 ? 9.901 8.825 -19.218 1.00 66.75 168 PRO A CA 1
ATOM 1309 C C . PRO A 1 168 ? 9.217 7.667 -19.953 1.00 66.75 168 PRO A C 1
ATOM 1311 O O . PRO A 1 168 ? 8.302 7.882 -20.749 1.00 66.75 168 PRO A O 1
ATOM 1314 N N . VAL A 1 169 ? 9.644 6.437 -19.671 1.00 74.62 169 VAL A N 1
ATOM 1315 C CA . VAL A 1 169 ? 9.081 5.231 -20.296 1.00 74.62 169 VAL A CA 1
ATOM 1316 C C . VAL A 1 169 ? 8.140 4.549 -19.314 1.00 74.62 169 VAL A C 1
ATOM 1318 O O . VAL A 1 169 ? 8.487 4.354 -18.150 1.00 74.62 169 VAL A O 1
ATOM 1321 N N . LEU A 1 170 ? 6.951 4.151 -19.772 1.00 76.88 170 LEU A N 1
ATOM 1322 C CA . LEU A 1 170 ? 6.054 3.311 -18.985 1.00 76.88 170 LEU A CA 1
ATOM 1323 C C . LEU A 1 170 ? 6.318 1.842 -19.317 1.00 76.88 170 LEU A C 1
ATOM 1325 O O . LEU A 1 170 ? 6.050 1.374 -20.425 1.00 76.88 170 LEU A O 1
ATOM 1329 N N . ARG A 1 171 ? 6.821 1.085 -18.344 1.00 77.38 171 ARG A N 1
ATOM 1330 C CA . ARG A 1 171 ? 7.009 -0.363 -18.493 1.00 77.38 171 ARG A CA 1
ATOM 1331 C C . ARG A 1 171 ? 5.920 -1.120 -17.767 1.00 77.38 171 ARG A C 1
ATOM 1333 O O . ARG A 1 171 ? 5.572 -0.752 -16.651 1.00 77.38 171 ARG A O 1
ATOM 1340 N N . THR A 1 172 ? 5.430 -2.201 -18.371 1.00 78.06 172 THR A N 1
ATOM 1341 C CA . THR A 1 172 ? 4.429 -3.074 -17.752 1.00 78.06 172 THR A CA 1
ATOM 1342 C C . THR A 1 172 ? 4.976 -4.479 -17.531 1.00 78.06 172 THR A C 1
ATOM 1344 O O . THR A 1 172 ? 5.549 -5.105 -18.425 1.00 78.06 172 THR A O 1
ATOM 1347 N N . PHE A 1 173 ? 4.784 -4.995 -16.325 1.00 78.62 173 PHE A N 1
ATOM 1348 C CA . PHE A 1 173 ? 5.196 -6.333 -15.923 1.00 78.62 173 PHE A CA 1
ATOM 1349 C C . PHE A 1 173 ? 3.956 -7.133 -15.554 1.00 78.62 173 PHE A C 1
ATOM 1351 O O . PHE A 1 173 ? 3.178 -6.686 -14.711 1.00 78.62 173 PHE A O 1
ATOM 1358 N N . ARG A 1 174 ? 3.765 -8.301 -16.177 1.00 79.94 174 ARG A N 1
ATOM 1359 C CA . ARG A 1 174 ? 2.680 -9.218 -15.825 1.00 79.94 174 ARG A CA 1
ATOM 1360 C C . ARG A 1 174 ? 3.221 -10.320 -14.926 1.00 79.94 174 ARG A C 1
ATOM 1362 O O . ARG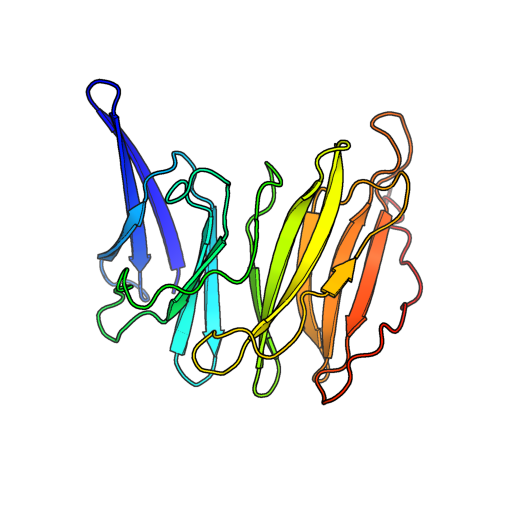 A 1 174 ? 4.186 -11.006 -15.264 1.00 79.94 174 ARG A O 1
ATOM 1369 N N . LEU A 1 175 ? 2.569 -10.503 -13.787 1.00 72.62 175 LEU A N 1
ATOM 1370 C CA . LEU A 1 175 ? 2.897 -11.525 -12.804 1.00 72.62 175 LEU A CA 1
ATOM 1371 C C . LEU A 1 175 ? 1.690 -12.437 -12.661 1.00 72.62 175 LEU A C 1
ATOM 1373 O O . LEU A 1 175 ? 0.599 -11.999 -12.291 1.00 72.62 175 LEU A O 1
ATOM 1377 N N . ARG A 1 176 ? 1.872 -13.714 -13.006 1.00 66.81 176 ARG A N 1
ATOM 1378 C CA . ARG A 1 176 ? 0.802 -14.703 -12.868 1.00 66.81 176 ARG A CA 1
ATOM 1379 C C . ARG A 1 176 ? 0.569 -14.993 -11.390 1.00 66.81 176 ARG A C 1
ATOM 1381 O O . ARG A 1 176 ? 1.499 -15.361 -10.675 1.00 66.81 176 ARG A O 1
ATOM 1388 N N . CYS A 1 177 ? -0.677 -14.850 -10.956 1.00 57.28 177 CYS A N 1
ATOM 1389 C CA . CYS A 1 177 ? -1.107 -15.184 -9.608 1.00 57.28 177 CYS A CA 1
ATOM 1390 C C . CYS A 1 177 ? -1.277 -16.711 -9.519 1.00 57.28 177 CYS A C 1
ATOM 1392 O O . CYS A 1 177 ? -2.292 -17.258 -9.932 1.00 57.28 177 CYS A O 1
ATOM 1394 N N . GLY A 1 178 ? -0.243 -17.416 -9.057 1.00 53.47 178 GLY A N 1
ATOM 1395 C CA . GLY A 1 178 ? -0.251 -18.871 -8.879 1.00 53.47 178 GLY A CA 1
ATOM 1396 C C . GLY A 1 178 ? 1.027 -19.372 -8.191 1.00 53.47 178 GLY A C 1
ATOM 1397 O O . GLY A 1 178 ? 1.977 -18.600 -8.034 1.00 53.47 178 GLY A O 1
ATOM 1398 N N . PRO A 1 179 ? 1.079 -20.641 -7.742 1.00 46.00 179 PRO A N 1
ATOM 1399 C CA . PRO A 1 179 ? 2.280 -21.208 -7.135 1.00 46.00 179 PRO A CA 1
ATOM 1400 C C . PRO A 1 179 ? 3.444 -21.216 -8.140 1.00 46.00 179 PRO A C 1
ATOM 1402 O O . PRO A 1 179 ? 3.359 -21.830 -9.200 1.00 46.00 179 PRO A O 1
ATOM 1405 N N . GLY A 1 180 ? 4.533 -20.522 -7.793 1.00 50.72 180 GLY A N 1
ATOM 1406 C CA . GLY A 1 180 ? 5.703 -20.348 -8.659 1.00 50.72 180 GLY A CA 1
ATOM 1407 C C . GLY A 1 180 ? 5.539 -19.193 -9.649 1.00 50.72 180 GLY A C 1
ATOM 1408 O O . GLY A 1 180 ? 5.310 -19.405 -10.839 1.00 50.72 180 GLY A O 1
ATOM 1409 N N . VAL A 1 181 ? 5.686 -17.957 -9.167 1.00 47.00 181 VAL A N 1
ATOM 1410 C CA . VAL A 1 181 ? 5.613 -16.759 -10.014 1.00 47.00 181 VAL A CA 1
ATOM 1411 C C . VAL A 1 181 ? 6.822 -16.708 -10.955 1.00 47.00 181 VAL A C 1
ATOM 1413 O O . VAL A 1 181 ? 7.972 -16.690 -10.517 1.00 47.00 181 VAL A O 1
ATOM 1416 N N . ARG A 1 182 ? 6.565 -16.668 -12.266 1.00 51.53 182 ARG A N 1
ATOM 1417 C CA . ARG A 1 182 ? 7.554 -16.325 -13.298 1.00 51.53 182 ARG A CA 1
ATOM 1418 C C . ARG A 1 182 ? 7.253 -14.925 -13.823 1.00 51.53 182 ARG A C 1
ATOM 1420 O O . ARG A 1 182 ? 6.098 -14.607 -14.096 1.00 51.53 182 ARG A O 1
ATOM 1427 N N . HIS A 1 183 ? 8.289 -14.102 -13.961 1.00 50.44 183 HIS A N 1
ATOM 1428 C CA . HIS A 1 183 ? 8.173 -12.769 -14.546 1.00 50.44 183 HIS A CA 1
ATOM 1429 C C . HIS A 1 183 ? 8.012 -12.917 -16.064 1.00 50.44 183 HIS A C 1
ATOM 1431 O O . HIS A 1 183 ? 8.942 -13.361 -16.738 1.00 50.44 183 HIS A O 1
ATOM 1437 N N . GLU A 1 184 ? 6.857 -12.542 -16.610 1.00 55.31 184 GLU A N 1
ATOM 1438 C CA . GLU A 1 184 ? 6.676 -12.415 -18.058 1.00 55.31 184 GLU A CA 1
ATOM 1439 C C . GLU A 1 184 ? 6.758 -10.925 -18.410 1.00 55.31 184 GLU A C 1
ATOM 1441 O O . GLU A 1 184 ? 5.904 -10.121 -18.027 1.00 55.31 184 GLU A O 1
ATOM 1446 N N . ARG A 1 185 ? 7.838 -10.530 -19.098 1.00 53.69 185 ARG A N 1
ATOM 1447 C CA . ARG A 1 185 ? 8.000 -9.157 -19.588 1.00 53.69 185 ARG A CA 1
ATOM 1448 C C . ARG A 1 185 ? 7.036 -8.945 -20.754 1.00 53.69 185 ARG A C 1
ATOM 1450 O O . ARG A 1 185 ? 7.216 -9.529 -21.819 1.00 53.69 185 ARG A O 1
ATOM 1457 N N . THR A 1 186 ? 6.035 -8.100 -20.551 1.00 51.47 186 THR A N 1
ATOM 1458 C CA . THR A 1 186 ? 5.163 -7.598 -21.621 1.00 51.47 186 THR A CA 1
ATOM 1459 C C . THR A 1 186 ? 5.931 -6.558 -22.452 1.00 51.47 186 THR A C 1
ATOM 1461 O O . THR A 1 186 ? 6.817 -5.889 -21.907 1.00 51.47 186 THR A O 1
ATOM 1464 N N . PRO A 1 187 ? 5.652 -6.406 -23.761 1.00 50.25 187 PRO A N 1
ATOM 1465 C CA . PRO A 1 187 ? 6.255 -5.350 -24.573 1.00 50.25 187 PRO A CA 1
ATOM 1466 C C . PRO A 1 187 ? 6.066 -3.965 -23.938 1.00 50.25 187 PRO A C 1
ATOM 1468 O O . PRO A 1 187 ? 4.999 -3.640 -23.414 1.00 50.25 187 PRO A O 1
ATOM 1471 N N . SER A 1 188 ? 7.128 -3.159 -23.964 1.00 48.19 188 SER A N 1
ATOM 1472 C CA . SER A 1 188 ? 7.116 -1.770 -23.509 1.00 48.19 188 SER A CA 1
ATOM 1473 C C . SER A 1 188 ? 6.187 -0.937 -24.386 1.00 48.19 188 SER A C 1
ATOM 1475 O O . SER A 1 188 ? 6.257 -1.010 -25.611 1.00 48.19 188 SER A O 1
ATOM 1477 N N . LEU A 1 189 ? 5.338 -0.131 -23.753 1.00 49.38 189 LEU A N 1
ATOM 1478 C CA . LEU A 1 189 ? 4.580 0.906 -24.437 1.00 49.38 189 LEU A CA 1
ATOM 1479 C C . LEU A 1 189 ? 5.393 2.192 -24.320 1.00 49.38 189 LEU A C 1
ATOM 1481 O O . LEU A 1 189 ? 5.463 2.797 -23.251 1.00 49.38 189 LEU A O 1
ATOM 1485 N N . GLU A 1 190 ? 6.045 2.591 -25.408 1.00 47.53 190 GLU A N 1
ATOM 1486 C CA . GLU A 1 190 ? 6.625 3.927 -25.490 1.00 47.53 190 GLU A CA 1
ATOM 1487 C C . GLU A 1 190 ? 5.475 4.934 -25.457 1.00 47.53 190 GLU A C 1
ATOM 1489 O O . GLU A 1 190 ? 4.593 4.940 -26.321 1.00 47.53 190 GLU A O 1
ATOM 1494 N N . GLY A 1 191 ? 5.448 5.757 -24.411 1.00 41.12 191 GLY A N 1
ATOM 1495 C CA . GLY A 1 191 ? 4.531 6.877 -24.338 1.00 41.12 191 GLY A CA 1
ATOM 1496 C C . GLY A 1 191 ? 4.922 7.878 -25.412 1.00 41.12 191 GLY A C 1
ATOM 1497 O O . GLY A 1 191 ? 5.792 8.713 -25.187 1.00 41.12 191 GLY A O 1
ATOM 1498 N N . ASN A 1 192 ? 4.287 7.807 -26.582 1.00 38.22 192 ASN A N 1
ATOM 1499 C CA . ASN A 1 192 ? 4.304 8.928 -27.508 1.00 38.22 192 ASN A CA 1
ATOM 1500 C C . ASN A 1 192 ? 3.639 10.098 -26.786 1.00 38.22 192 ASN A C 1
ATOM 1502 O O . ASN A 1 192 ? 2.419 10.110 -26.611 1.00 38.22 192 ASN A O 1
ATOM 1506 N N . ALA A 1 193 ? 4.446 11.063 -26.344 1.00 35.97 193 ALA A N 1
ATOM 1507 C CA . ALA A 1 193 ? 3.950 12.368 -25.956 1.00 35.97 193 ALA A CA 1
ATOM 1508 C C . ALA A 1 193 ? 3.205 12.927 -27.174 1.00 35.97 193 ALA A C 1
ATOM 1510 O O . ALA A 1 193 ? 3.813 13.304 -28.178 1.00 35.97 193 ALA A O 1
ATOM 1511 N N . ALA A 1 194 ? 1.874 12.865 -27.128 1.00 38.38 194 ALA A N 1
ATOM 1512 C CA . ALA A 1 194 ? 1.039 13.512 -28.117 1.00 38.38 194 ALA A CA 1
ATOM 1513 C C . ALA A 1 194 ? 1.375 15.011 -28.107 1.00 38.38 194 ALA A C 1
ATOM 1515 O O . ALA A 1 194 ? 1.544 15.608 -27.044 1.00 38.38 194 ALA A O 1
ATOM 1516 N N . ARG A 1 195 ? 1.550 15.527 -29.323 1.00 34.09 195 ARG A N 1
ATOM 1517 C CA . ARG A 1 195 ? 1.963 16.886 -29.686 1.00 34.09 195 ARG A CA 1
ATOM 1518 C C . ARG A 1 195 ? 1.101 17.978 -29.068 1.00 34.09 195 ARG A C 1
ATOM 1520 O O . ARG A 1 195 ? -0.122 17.749 -28.945 1.00 34.09 195 ARG A O 1
#

Sequence (195 aa):
MVAWTESWLERGRQGGHLLVQRGQEPPRPSLAVRELGARVHLVADEAGPMVTVRDLRSSRHRAFVGRLDERLRLREDALETPGRADGEDITPMLVPCGEHVFAVMARRSSREVTMVNLRRLDADLSPVEAEQQIYEYHARFPQAVGACVDGALLVAVGERQSDAQEPPVLRTFRLRCGPGVRHERTPSLEGNAAR

pLDDT: mean 81.64, std 14.95, range [34.09, 97.31]